Protein AF-A0A432WU66-F1 (afdb_monomer_lite)

Foldseek 3Di:
DDPQPVQNCQVPDPDLPPDPDQAPPLSVVVVCCQVVCPPHPLSLLVVLVVLLVLLLVLLCVQQVHNVLSVLCVQQAVVSVVSSRTNDCLSVLSNLLSLLLVCVVVVPPPSNVSSLVSNCNHPVVLSVLLVLLLCVLVVVPPPDDPPCPVVVVVVVVVVVVVVCVVVVVVVVVVVVVVVVVVVDDDDCVVQVVLLVPFDLVNLLCLQLCPPPLVVLVCCCVPVNDPPSDDVSSVSLSSNNVSLVVLVVVCVVCVVLLVVLVVVCVVPRDSSSSSLLSSLCVLSSVCSNVRVNPDDSSSCSSVSSSSSSSSCSRPPVVVPPDPD

Sequence (322 aa):
MSFVSDELGYINSEDFNLLGDARGLWHSLNYLIINYDFAGYYSLRFINIIFASFVLIYIARIFDDGKLSIFLLASCPFIFAMTYVNLRDLAIIFSALLVFDGLRRKSILGIALGLVALLTLRPLIAFVLLISLAVFYLIDTKSHKTYSGAFALLMLGLLSLIILYFGIDYFQSYLRYMEYLSVTDNQHRSILAQEDSSPMRALLTYVFTPLPTSLFQRLLGSGASELGLAHDLIRILHQSLYFIMMFVMLLNPKQTYNGIIRLFTSLGKEQKALILFLLAHAVVYSIHLAGIGHSRLKLPFQMAIGIVFYLIYIKNRFVKIR

pLDDT: mean 70.65, std 19.1, range [23.95, 96.38]

Structure (mmCIF, N/CA/C/O backbone):
data_AF-A0A432WU66-F1
#
_entry.id   AF-A0A432WU66-F1
#
loop_
_atom_site.group_PDB
_atom_site.id
_atom_site.type_symbol
_atom_site.label_atom_id
_atom_site.label_alt_id
_atom_site.label_comp_id
_atom_site.label_asym_id
_atom_site.label_entity_id
_atom_site.label_seq_id
_atom_site.pdbx_PDB_ins_code
_atom_site.Cartn_x
_atom_site.Cartn_y
_atom_site.Cartn_z
_atom_site.occupancy
_atom_site.B_iso_or_equiv
_atom_site.auth_seq_id
_atom_site.auth_comp_id
_atom_site.auth_asym_id
_atom_site.auth_atom_id
_atom_site.pdbx_PDB_model_num
ATOM 1 N N . MET A 1 1 ? 29.065 -5.846 -15.534 1.00 29.23 1 MET A N 1
ATOM 2 C CA . MET A 1 1 ? 27.683 -5.699 -16.049 1.00 29.23 1 MET A CA 1
ATOM 3 C C . MET A 1 1 ? 26.924 -4.743 -15.144 1.00 29.23 1 MET A C 1
ATOM 5 O O . MET A 1 1 ? 27.060 -4.845 -13.931 1.00 29.23 1 MET A O 1
ATOM 9 N N . SER A 1 2 ? 26.194 -3.791 -15.726 1.00 23.95 2 SER A N 1
ATOM 10 C CA . SER A 1 2 ? 25.330 -2.835 -15.023 1.00 23.95 2 SER A CA 1
ATOM 11 C C . SER A 1 2 ? 24.258 -3.562 -14.207 1.00 23.95 2 SER A C 1
ATOM 13 O O . SER A 1 2 ? 23.694 -4.545 -14.679 1.00 23.95 2 SER A O 1
ATOM 15 N N . PHE A 1 3 ? 23.952 -3.080 -13.000 1.00 30.84 3 PHE A N 1
ATOM 16 C CA . PHE A 1 3 ? 22.767 -3.525 -12.267 1.00 30.84 3 PHE A CA 1
ATOM 17 C C . PHE A 1 3 ? 21.527 -3.136 -13.079 1.00 30.84 3 PHE A C 1
ATOM 19 O O . PHE A 1 3 ? 21.110 -1.978 -13.090 1.00 30.84 3 PHE A O 1
ATOM 26 N N . VAL A 1 4 ? 20.974 -4.102 -13.804 1.00 32.94 4 VAL A N 1
ATOM 27 C CA . VAL A 1 4 ? 19.691 -3.973 -14.483 1.00 32.94 4 VAL A CA 1
ATOM 28 C C . VAL A 1 4 ? 18.637 -4.106 -13.387 1.00 32.94 4 VAL A C 1
ATOM 30 O O . VAL A 1 4 ? 18.522 -5.158 -12.764 1.00 32.94 4 VAL A O 1
ATOM 33 N N . SER A 1 5 ? 17.923 -3.015 -13.089 1.00 38.66 5 SER A N 1
ATOM 34 C CA . SER A 1 5 ? 16.753 -3.038 -12.195 1.00 38.66 5 SER A CA 1
ATOM 35 C C . SER A 1 5 ? 15.876 -4.243 -12.548 1.00 38.66 5 SER A C 1
ATOM 37 O O . SER A 1 5 ? 15.685 -4.499 -13.733 1.00 38.66 5 SER A O 1
ATOM 39 N N . ASP A 1 6 ? 15.286 -4.945 -11.570 1.00 43.31 6 ASP A N 1
ATOM 40 C CA . ASP A 1 6 ? 14.278 -5.988 -11.848 1.00 43.31 6 ASP A CA 1
ATOM 41 C C . ASP A 1 6 ? 13.252 -5.496 -12.890 1.00 43.31 6 ASP A C 1
ATOM 43 O O . ASP A 1 6 ? 12.814 -6.252 -13.745 1.00 43.31 6 ASP A O 1
ATOM 47 N N . GLU A 1 7 ? 12.889 -4.207 -12.831 1.00 45.69 7 GLU A N 1
ATOM 48 C CA . GLU A 1 7 ? 11.994 -3.533 -13.782 1.00 45.69 7 GLU A CA 1
ATOM 49 C C . GLU A 1 7 ? 12.501 -3.620 -15.228 1.00 45.69 7 GLU A C 1
ATOM 51 O O . GLU A 1 7 ? 11.718 -3.895 -16.126 1.00 45.69 7 GLU A O 1
ATOM 56 N N . LEU A 1 8 ? 13.802 -3.435 -15.441 1.00 41.81 8 LEU A N 1
ATOM 57 C CA . LEU A 1 8 ? 14.450 -3.512 -16.748 1.00 41.81 8 LEU A CA 1
ATOM 58 C C . LEU A 1 8 ? 14.650 -4.952 -17.215 1.00 41.81 8 LEU A C 1
ATOM 60 O O . LEU A 1 8 ? 14.509 -5.219 -18.404 1.00 41.81 8 LEU A O 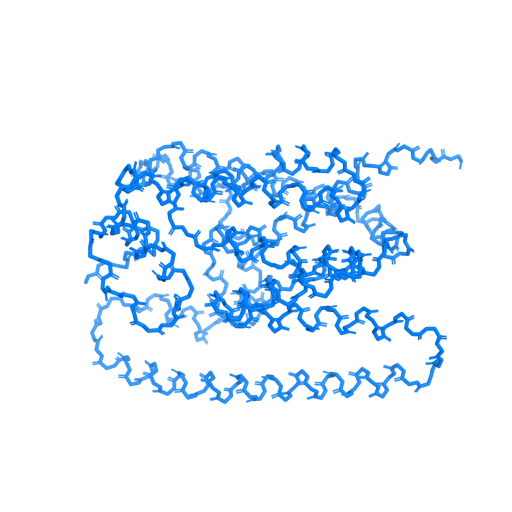1
ATOM 64 N N . GLY A 1 9 ? 14.890 -5.883 -16.287 1.00 47.81 9 GLY A N 1
ATOM 65 C CA . GLY A 1 9 ? 14.889 -7.315 -16.583 1.00 47.81 9 GLY A CA 1
ATOM 66 C C . GLY A 1 9 ? 13.539 -7.742 -17.159 1.00 47.81 9 GLY A C 1
ATOM 67 O O . GLY A 1 9 ? 13.477 -8.212 -18.282 1.00 47.81 9 GLY A O 1
ATOM 68 N N . TYR A 1 10 ? 12.436 -7.448 -16.465 1.00 51.28 10 TYR A N 1
ATOM 69 C CA . TYR A 1 10 ? 11.085 -7.816 -16.920 1.00 51.28 10 TYR A CA 1
ATOM 70 C C . TYR A 1 10 ? 10.586 -7.084 -18.175 1.00 51.28 10 TYR A C 1
ATOM 72 O O . TYR A 1 10 ? 9.561 -7.482 -18.731 1.00 51.28 10 TYR A O 1
ATOM 80 N N . ILE A 1 11 ? 11.242 -5.999 -18.590 1.00 50.69 11 ILE A N 1
ATOM 81 C CA . ILE A 1 11 ? 10.876 -5.245 -19.798 1.00 50.69 11 ILE A CA 1
ATOM 82 C C . ILE A 1 11 ? 11.698 -5.695 -21.004 1.00 50.69 11 ILE A C 1
ATOM 84 O O . ILE A 1 11 ? 11.141 -5.762 -22.096 1.00 50.69 11 ILE A O 1
ATOM 88 N N . ASN A 1 12 ? 12.981 -6.012 -20.805 1.00 44.97 12 ASN A N 1
ATOM 89 C CA . ASN A 1 12 ? 13.922 -6.280 -21.892 1.00 44.97 12 ASN A CA 1
ATOM 90 C C . ASN A 1 12 ? 14.264 -7.767 -22.072 1.00 44.97 12 ASN A C 1
ATOM 92 O O . ASN A 1 12 ? 14.814 -8.120 -23.110 1.00 44.97 12 ASN A O 1
ATOM 96 N N . SER A 1 13 ? 13.990 -8.641 -21.095 1.00 46.06 13 SER A N 1
ATOM 97 C CA . SER A 1 13 ? 14.271 -10.071 -21.246 1.00 46.06 13 SER A CA 1
ATOM 98 C C . SER A 1 13 ? 13.077 -10.800 -21.858 1.00 46.06 13 SER A C 1
ATOM 100 O O . SER A 1 13 ? 12.050 -10.982 -21.198 1.00 46.06 13 SER A O 1
ATOM 102 N N . GLU A 1 14 ? 13.242 -11.283 -23.089 1.00 46.53 14 GLU A N 1
ATOM 103 C CA . GLU A 1 14 ? 12.360 -12.310 -23.654 1.00 46.53 14 GLU A CA 1
ATOM 104 C C . GLU A 1 14 ? 12.518 -13.654 -22.912 1.00 46.53 14 GLU A C 1
ATOM 106 O O . GLU A 1 14 ? 11.583 -14.452 -22.840 1.00 46.53 14 GLU A O 1
ATOM 111 N N . ASP A 1 15 ? 13.670 -13.855 -22.261 1.00 45.19 15 ASP A N 1
ATOM 112 C CA . ASP A 1 15 ? 14.021 -15.071 -21.537 1.00 45.19 15 ASP A CA 1
ATOM 113 C C . ASP A 1 15 ? 13.400 -15.152 -20.137 1.00 45.19 15 ASP A C 1
ATOM 115 O O . ASP A 1 15 ? 13.882 -14.611 -19.139 1.00 45.19 15 ASP A O 1
ATOM 119 N N . PHE A 1 16 ? 12.339 -15.947 -20.064 1.00 47.78 16 PHE A N 1
ATOM 120 C CA . PHE A 1 16 ? 11.591 -16.296 -18.859 1.00 47.78 16 PHE A CA 1
ATOM 121 C C . PHE A 1 16 ? 12.399 -17.101 -17.813 1.00 47.78 16 PHE A C 1
ATOM 123 O O . PHE A 1 16 ? 12.012 -17.189 -16.643 1.00 47.78 16 PHE A O 1
ATOM 130 N N . ASN A 1 17 ? 13.532 -17.680 -18.225 1.00 46.91 17 ASN A N 1
ATOM 131 C CA . ASN A 1 17 ? 14.295 -18.674 -17.463 1.00 46.91 17 ASN A CA 1
ATOM 132 C C . ASN A 1 17 ? 15.238 -18.099 -16.392 1.00 46.91 17 ASN A C 1
ATOM 134 O O . ASN A 1 17 ? 15.719 -18.848 -15.548 1.00 46.91 17 ASN A O 1
ATOM 138 N N . LEU A 1 18 ? 15.479 -16.786 -16.354 1.00 43.88 18 LEU A N 1
ATOM 139 C CA . LEU A 1 18 ? 16.461 -16.181 -15.436 1.00 43.88 18 LEU A CA 1
ATOM 140 C C . LEU A 1 18 ? 15.987 -16.029 -13.971 1.00 43.88 18 LEU A C 1
ATOM 142 O O . LEU A 1 18 ? 16.709 -15.458 -13.156 1.00 43.88 18 LEU A O 1
ATOM 146 N N . LEU A 1 19 ? 14.785 -16.502 -13.603 1.00 49.25 19 LEU A N 1
ATOM 147 C CA . LEU A 1 19 ? 14.179 -16.235 -12.282 1.00 49.25 19 LEU A CA 1
ATOM 148 C C . LEU A 1 19 ? 13.524 -17.443 -11.568 1.00 49.25 19 LEU A C 1
ATOM 150 O O . LEU A 1 19 ? 12.867 -17.236 -10.538 1.00 49.25 19 LEU A O 1
ATOM 154 N N . GLY A 1 20 ? 13.693 -18.676 -12.068 1.00 44.84 20 GLY A N 1
ATOM 155 C CA . GLY A 1 20 ? 13.405 -19.902 -11.295 1.00 44.84 20 GLY A CA 1
ATOM 156 C C . GLY A 1 20 ? 14.427 -20.000 -10.159 1.00 44.84 20 GLY A C 1
ATOM 157 O O . GLY A 1 20 ? 15.610 -19.824 -10.392 1.00 44.84 20 GLY A O 1
ATOM 158 N N . ASP A 1 21 ? 14.086 -20.036 -8.872 1.00 45.97 21 ASP A N 1
ATOM 159 C CA . ASP A 1 21 ? 13.234 -21.036 -8.224 1.00 45.97 21 ASP A CA 1
ATOM 160 C C . ASP A 1 21 ? 12.386 -20.469 -7.060 1.00 45.97 21 ASP A C 1
ATOM 162 O O . ASP A 1 21 ? 11.663 -21.188 -6.377 1.00 45.97 21 ASP A O 1
ATOM 166 N N . ALA A 1 22 ? 12.416 -19.155 -6.811 1.00 43.72 22 ALA A N 1
ATOM 167 C CA . ALA A 1 22 ? 11.818 -18.551 -5.606 1.00 43.72 22 ALA A CA 1
ATOM 168 C C . ALA A 1 22 ? 10.388 -17.985 -5.792 1.00 43.72 22 ALA A C 1
ATOM 170 O O . ALA A 1 22 ? 9.941 -17.150 -4.996 1.00 43.72 22 ALA A O 1
ATOM 171 N N . ARG A 1 23 ? 9.696 -18.301 -6.902 1.00 56.56 23 ARG A N 1
ATOM 172 C CA . ARG A 1 23 ? 8.569 -17.475 -7.406 1.00 56.56 23 ARG A CA 1
ATOM 173 C C . ARG A 1 23 ? 7.403 -18.264 -8.032 1.00 56.56 23 ARG A C 1
ATOM 175 O O . ARG A 1 23 ? 6.818 -17.803 -9.010 1.00 56.56 23 ARG A O 1
ATOM 182 N N . GLY A 1 24 ? 7.037 -19.410 -7.453 1.00 59.62 24 GLY A N 1
ATOM 183 C CA . GLY A 1 24 ? 6.121 -20.407 -8.038 1.00 59.62 24 GLY A CA 1
ATOM 184 C C . GLY A 1 24 ? 4.827 -19.878 -8.681 1.00 59.62 24 GLY A C 1
ATOM 185 O O . GLY A 1 24 ? 4.592 -20.138 -9.859 1.00 59.62 24 GLY A O 1
ATOM 186 N N . LEU A 1 25 ? 3.991 -19.108 -7.966 1.00 65.12 25 LEU A N 1
ATOM 187 C CA . LEU A 1 25 ? 2.682 -18.679 -8.501 1.00 65.12 25 LEU A CA 1
ATOM 188 C C . LEU A 1 25 ? 2.793 -17.591 -9.578 1.00 65.12 25 LEU A C 1
ATOM 190 O O . LEU A 1 25 ? 2.115 -17.672 -10.597 1.00 65.12 25 LEU A O 1
ATOM 194 N N . TRP A 1 26 ? 3.667 -16.597 -9.396 1.00 70.62 26 TRP A N 1
ATOM 195 C CA . TRP A 1 26 ? 3.879 -15.554 -10.411 1.00 70.62 26 TRP A CA 1
ATOM 196 C C . TRP A 1 26 ? 4.524 -16.123 -11.677 1.00 70.62 26 TRP A C 1
ATOM 198 O O . TRP A 1 26 ? 4.144 -15.760 -12.787 1.00 70.62 26 TRP A O 1
ATOM 208 N N . HIS A 1 27 ? 5.466 -17.052 -11.509 1.00 69.69 27 HIS A N 1
ATOM 209 C CA . HIS A 1 27 ? 6.071 -17.777 -12.618 1.00 69.69 27 HIS A CA 1
ATOM 210 C C . HIS A 1 27 ? 5.028 -18.631 -13.349 1.00 69.69 27 HIS A C 1
ATOM 212 O O . HIS A 1 27 ? 4.925 -18.542 -14.562 1.00 69.69 27 HIS A O 1
ATOM 218 N N . SER A 1 28 ? 4.176 -19.363 -12.628 1.00 69.38 28 SER A N 1
ATOM 219 C CA . SER A 1 28 ? 3.106 -20.157 -13.247 1.00 69.38 28 SER A CA 1
ATOM 220 C C . SER A 1 28 ? 2.105 -19.286 -14.012 1.00 69.38 28 SER A C 1
ATOM 222 O O . SER A 1 28 ? 1.750 -19.613 -15.139 1.00 69.38 28 SER A O 1
ATOM 224 N N . LEU A 1 29 ? 1.683 -18.149 -13.442 1.00 70.00 29 LEU A N 1
ATOM 225 C CA . LEU A 1 29 ? 0.782 -17.210 -14.118 1.00 70.00 29 LEU A CA 1
ATOM 226 C C . LEU A 1 29 ? 1.396 -16.663 -15.404 1.00 70.00 29 LEU A C 1
ATOM 228 O O . LEU A 1 29 ? 0.755 -16.701 -16.450 1.00 70.00 29 LEU A O 1
ATOM 232 N N . ASN A 1 30 ? 2.641 -16.192 -15.346 1.00 69.38 30 ASN A N 1
ATOM 233 C CA . ASN A 1 30 ? 3.296 -15.668 -16.536 1.00 69.38 30 ASN A CA 1
ATOM 234 C C . ASN A 1 30 ? 3.576 -16.775 -17.570 1.00 69.38 30 ASN A C 1
ATOM 236 O O . ASN A 1 30 ? 3.378 -16.538 -18.755 1.00 69.38 30 ASN A O 1
ATOM 240 N N . TYR A 1 31 ? 3.956 -17.985 -17.139 1.00 71.88 31 TYR A N 1
ATOM 241 C CA . TYR A 1 31 ? 4.144 -19.143 -18.021 1.00 71.88 31 TYR A CA 1
ATOM 242 C C . TYR A 1 31 ? 2.850 -19.483 -18.765 1.00 71.88 31 TYR A C 1
ATOM 244 O O . TYR A 1 31 ? 2.868 -19.665 -19.979 1.00 71.88 31 TYR A O 1
ATOM 252 N N . LEU A 1 32 ? 1.715 -19.533 -18.062 1.00 69.69 32 LEU A N 1
ATOM 253 C CA . LEU A 1 32 ? 0.414 -19.778 -18.684 1.00 69.69 32 LEU A CA 1
ATOM 254 C C . LEU A 1 32 ? 0.038 -18.649 -19.654 1.00 69.69 32 LEU A C 1
ATOM 256 O O . LEU A 1 32 ? -0.399 -18.912 -20.764 1.00 69.69 32 LEU A O 1
ATOM 260 N N . ILE A 1 33 ? 0.236 -17.387 -19.282 1.00 70.38 33 ILE A N 1
ATOM 261 C CA . ILE A 1 33 ? -0.143 -16.263 -20.151 1.00 70.38 33 ILE A CA 1
ATOM 262 C C . ILE A 1 33 ? 0.718 -16.210 -21.424 1.00 70.38 33 ILE A C 1
ATOM 264 O O . ILE A 1 33 ? 0.192 -15.894 -22.487 1.00 70.38 33 ILE A O 1
ATOM 268 N N . ILE A 1 34 ? 2.012 -16.533 -21.329 1.00 68.62 34 ILE A N 1
ATOM 269 C CA . ILE A 1 34 ? 2.928 -16.557 -22.479 1.00 68.62 34 ILE A CA 1
ATOM 270 C C . ILE A 1 34 ? 2.623 -17.748 -23.395 1.00 68.62 34 ILE A C 1
ATOM 272 O O . ILE A 1 34 ? 2.490 -17.566 -24.599 1.00 68.62 34 ILE A O 1
ATOM 276 N N . ASN A 1 35 ? 2.474 -18.960 -22.846 1.00 68.94 35 ASN A N 1
ATOM 277 C CA . ASN A 1 35 ? 2.313 -20.170 -23.666 1.00 68.94 35 ASN A CA 1
ATOM 278 C C . ASN A 1 35 ? 0.920 -20.335 -24.280 1.00 68.94 35 ASN A C 1
ATOM 280 O O . ASN A 1 35 ? 0.773 -21.077 -25.246 1.00 68.94 35 ASN A O 1
ATOM 284 N N . TYR A 1 36 ? -0.099 -19.676 -23.728 1.00 65.81 36 TYR A N 1
ATOM 285 C CA . TYR A 1 36 ? -1.463 -19.725 -24.264 1.00 65.81 36 TYR A CA 1
ATOM 286 C C . TYR A 1 36 ? -1.825 -18.484 -25.103 1.00 65.81 36 TYR A C 1
ATOM 288 O O . TYR A 1 36 ? -2.994 -18.295 -25.421 1.00 65.81 36 TYR A O 1
ATOM 296 N N . ASP A 1 37 ? -0.823 -17.660 -25.444 1.00 57.28 37 ASP A N 1
ATOM 297 C CA . ASP A 1 37 ? -0.802 -16.573 -26.437 1.00 57.28 37 ASP A CA 1
ATOM 298 C C . ASP A 1 37 ? -2.151 -15.911 -26.780 1.00 57.28 37 ASP A C 1
ATOM 300 O O . ASP A 1 37 ? -2.625 -15.934 -27.915 1.00 57.28 37 ASP A O 1
ATOM 304 N N . PHE A 1 38 ? -2.793 -15.284 -25.792 1.00 57.03 38 PHE A N 1
ATOM 305 C CA . PHE A 1 38 ? -4.035 -14.544 -26.047 1.00 57.03 38 PHE A CA 1
ATOM 306 C C . PHE A 1 38 ? -3.797 -13.153 -26.681 1.00 57.03 38 PHE A C 1
ATOM 308 O O . PHE A 1 38 ? -4.733 -12.610 -27.264 1.00 57.03 38 PHE A O 1
ATOM 315 N N . ALA A 1 39 ? -2.583 -12.577 -26.572 1.00 59.00 39 ALA A N 1
ATOM 316 C CA . ALA A 1 39 ? -2.146 -11.304 -27.195 1.00 59.00 39 ALA A CA 1
ATOM 317 C C . ALA A 1 39 ? -0.640 -10.973 -26.949 1.00 59.00 39 ALA A C 1
ATOM 319 O O . ALA A 1 39 ? -0.272 -9.800 -26.796 1.00 59.00 39 ALA A O 1
ATOM 320 N N . GLY A 1 40 ? 0.243 -11.972 -26.802 1.00 63.38 40 GLY A N 1
ATOM 321 C CA . GLY A 1 40 ? 1.662 -11.761 -26.463 1.00 63.38 40 GLY A CA 1
ATOM 322 C C . GLY A 1 40 ? 1.924 -11.046 -25.119 1.00 63.38 40 GLY A C 1
ATOM 323 O O . GLY A 1 40 ? 1.101 -11.079 -24.197 1.00 63.38 40 GLY A O 1
ATOM 324 N N . TYR A 1 41 ? 3.071 -10.353 -25.003 1.00 62.16 41 TYR A N 1
ATOM 325 C CA . TYR A 1 41 ? 3.540 -9.662 -23.779 1.00 62.16 41 TYR A CA 1
ATOM 326 C C . TYR A 1 41 ? 2.566 -8.616 -23.203 1.00 62.16 41 TYR A C 1
ATOM 328 O O . TYR A 1 41 ? 2.646 -8.278 -22.018 1.00 62.16 41 TYR A O 1
ATOM 336 N N . TYR A 1 42 ? 1.624 -8.102 -23.998 1.00 67.12 42 TYR A N 1
ATOM 337 C CA . TYR A 1 42 ? 0.607 -7.156 -23.528 1.00 67.12 42 TYR A CA 1
ATOM 338 C C . TYR A 1 42 ? -0.397 -7.805 -22.564 1.00 67.12 42 TYR A C 1
ATOM 340 O O . TYR A 1 42 ? -0.858 -7.150 -21.625 1.00 67.12 42 TYR A O 1
ATOM 348 N N . SER A 1 43 ? -0.664 -9.105 -22.721 1.00 67.81 43 SER A N 1
ATOM 349 C CA . SER A 1 43 ? -1.557 -9.880 -21.846 1.00 67.81 43 SER A CA 1
ATOM 350 C C . SER A 1 43 ? -1.059 -9.918 -20.398 1.00 67.81 43 SER A C 1
ATOM 352 O O . SER A 1 43 ? -1.847 -9.823 -19.457 1.00 67.81 43 SER A O 1
ATOM 354 N N . LEU A 1 44 ? 0.265 -9.971 -20.210 1.00 65.75 44 LEU A N 1
ATOM 355 C CA . LEU A 1 44 ? 0.909 -9.957 -18.891 1.00 65.75 44 LEU A CA 1
ATOM 356 C C . LEU A 1 44 ? 0.701 -8.627 -18.159 1.00 65.75 44 LEU A C 1
ATOM 358 O O . LEU A 1 44 ? 0.636 -8.586 -16.936 1.00 65.75 44 LEU A O 1
ATOM 362 N N . ARG A 1 45 ? 0.557 -7.521 -18.894 1.00 73.06 45 ARG A N 1
ATOM 363 C CA . ARG A 1 45 ? 0.291 -6.196 -18.310 1.00 73.06 45 ARG A CA 1
ATOM 364 C C . ARG A 1 45 ? -1.185 -6.035 -17.942 1.00 73.06 45 ARG A C 1
ATOM 366 O O . ARG A 1 45 ? -1.513 -5.381 -16.953 1.00 73.06 45 ARG A O 1
ATOM 373 N N . PHE A 1 46 ? -2.080 -6.690 -18.683 1.00 78.38 46 PHE A N 1
ATOM 374 C CA . PHE A 1 46 ? -3.522 -6.631 -18.441 1.00 78.38 46 PHE A CA 1
ATOM 375 C C . PHE A 1 46 ? -3.920 -7.196 -17.069 1.00 78.38 46 PHE A C 1
ATOM 377 O O . PHE A 1 46 ? -4.769 -6.617 -16.388 1.00 78.38 46 PHE A O 1
ATOM 384 N N . ILE A 1 47 ? -3.258 -8.261 -16.597 1.00 81.56 47 ILE A N 1
ATOM 385 C CA . ILE A 1 47 ? -3.551 -8.830 -15.271 1.00 81.56 47 ILE A CA 1
ATOM 386 C C . ILE A 1 47 ? -3.302 -7.817 -14.141 1.00 81.56 47 ILE A C 1
ATOM 388 O O . ILE A 1 47 ? -4.048 -7.770 -13.162 1.00 81.56 47 ILE A O 1
ATOM 392 N N . ASN A 1 48 ? -2.314 -6.934 -14.301 1.00 85.25 48 ASN A N 1
ATOM 393 C CA . ASN A 1 48 ? -2.023 -5.903 -13.313 1.00 85.25 48 ASN A CA 1
ATOM 394 C C . ASN A 1 48 ? -3.079 -4.795 -13.298 1.00 85.25 48 ASN A C 1
ATOM 396 O O . ASN A 1 48 ? -3.352 -4.251 -12.230 1.00 85.25 48 ASN A O 1
ATOM 400 N N . ILE A 1 49 ? -3.744 -4.512 -14.423 1.00 88.81 49 ILE A N 1
ATOM 401 C CA . ILE A 1 49 ? -4.910 -3.610 -14.464 1.00 88.81 49 ILE A CA 1
ATOM 402 C C . ILE A 1 49 ? -6.061 -4.192 -13.634 1.00 88.81 49 ILE A C 1
ATOM 404 O O . ILE A 1 49 ? -6.696 -3.477 -12.850 1.00 88.81 49 ILE A O 1
ATOM 408 N N . ILE A 1 50 ? -6.296 -5.501 -13.758 1.00 89.69 50 ILE A N 1
ATOM 409 C CA . ILE A 1 50 ? -7.299 -6.217 -12.965 1.00 89.69 50 ILE A CA 1
ATOM 410 C C . ILE A 1 50 ? -6.946 -6.129 -11.473 1.00 89.69 50 ILE A C 1
ATOM 412 O O . ILE A 1 50 ? -7.785 -5.721 -10.666 1.00 89.69 50 ILE A O 1
ATOM 416 N N . PHE A 1 51 ? -5.696 -6.429 -11.099 1.00 91.94 51 PHE A N 1
ATOM 417 C CA . PHE A 1 51 ? -5.261 -6.328 -9.704 1.00 91.94 51 PHE A CA 1
ATOM 418 C C . PHE A 1 51 ? -5.354 -4.902 -9.157 1.00 91.94 51 PHE A C 1
ATOM 420 O O . PHE A 1 51 ? -5.870 -4.727 -8.057 1.00 91.94 51 PHE A O 1
ATOM 427 N N . ALA A 1 52 ? -4.932 -3.878 -9.904 1.00 91.94 52 ALA A N 1
ATOM 428 C CA . ALA A 1 52 ? -5.056 -2.480 -9.485 1.00 91.94 52 ALA A CA 1
ATOM 429 C C . ALA A 1 52 ? -6.517 -2.094 -9.203 1.00 91.94 52 ALA A C 1
ATOM 431 O O . ALA A 1 52 ? -6.819 -1.485 -8.173 1.00 91.94 52 ALA A O 1
ATOM 432 N N . SER A 1 53 ? -7.432 -2.510 -10.081 1.00 93.12 53 SER A N 1
ATOM 433 C CA . SER A 1 53 ? -8.869 -2.265 -9.922 1.00 93.12 53 SER A CA 1
ATOM 434 C C . SER A 1 53 ? -9.408 -2.937 -8.659 1.00 93.12 53 SER A C 1
ATOM 436 O O . SER A 1 53 ? -10.084 -2.299 -7.847 1.00 93.12 53 SER A O 1
ATOM 438 N N . PHE A 1 54 ? -9.059 -4.207 -8.433 1.00 94.56 54 PHE A N 1
ATOM 439 C CA . PHE A 1 54 ? -9.473 -4.917 -7.227 1.00 94.56 54 PHE A CA 1
ATOM 440 C C . PHE A 1 54 ? -8.853 -4.345 -5.955 1.00 94.56 54 PHE A C 1
ATOM 442 O O . PHE A 1 54 ? -9.558 -4.238 -4.957 1.00 94.56 54 PHE A O 1
ATOM 449 N N . VAL A 1 55 ? -7.590 -3.916 -5.972 1.00 95.12 55 VAL A N 1
ATOM 450 C CA . VAL A 1 55 ? -6.957 -3.255 -4.819 1.00 95.12 55 VAL A CA 1
ATOM 451 C C . VAL A 1 55 ? -7.803 -2.066 -4.358 1.00 95.12 55 VAL A C 1
ATOM 453 O O . VAL A 1 55 ? -8.143 -1.961 -3.179 1.00 95.12 55 VAL A O 1
ATOM 456 N N . LEU A 1 56 ? -8.224 -1.211 -5.291 1.00 94.62 56 LEU A N 1
ATOM 457 C CA . LEU A 1 56 ? -9.063 -0.054 -4.984 1.00 94.62 56 LEU A CA 1
ATOM 458 C C . LEU A 1 56 ? -10.458 -0.466 -4.496 1.00 94.62 56 LEU A C 1
ATOM 460 O O . LEU A 1 56 ? -10.939 0.081 -3.504 1.00 94.62 56 LEU A O 1
ATOM 464 N N . ILE A 1 57 ? -11.105 -1.440 -5.141 1.00 95.25 57 ILE A N 1
ATOM 465 C CA . ILE A 1 57 ? -12.439 -1.926 -4.743 1.00 95.25 57 ILE A CA 1
ATOM 466 C C . ILE A 1 57 ? -12.416 -2.515 -3.328 1.00 95.25 57 ILE A C 1
ATOM 468 O O . ILE A 1 57 ? -13.285 -2.208 -2.509 1.00 95.25 57 ILE A O 1
ATOM 472 N N . TYR A 1 58 ? -11.424 -3.351 -3.023 1.00 95.38 58 TYR A N 1
ATOM 473 C CA . TYR A 1 58 ? -11.320 -4.011 -1.727 1.00 95.38 58 TYR A CA 1
ATOM 474 C C . TYR A 1 58 ? -10.983 -3.025 -0.611 1.00 95.38 58 TYR A C 1
ATOM 476 O O . TYR A 1 58 ? -11.526 -3.157 0.482 1.00 95.38 58 TYR A O 1
ATOM 484 N N . ILE A 1 59 ? -10.177 -1.991 -0.876 1.00 95.19 59 ILE A N 1
ATOM 485 C CA . ILE A 1 59 ? -9.957 -0.920 0.104 1.00 95.19 59 ILE A CA 1
ATOM 486 C C . ILE A 1 59 ? -11.264 -0.178 0.406 1.00 95.19 59 ILE A C 1
ATOM 488 O O . ILE A 1 59 ? -11.619 -0.057 1.578 1.00 95.19 59 ILE A O 1
ATOM 492 N N . ALA A 1 60 ? -12.024 0.247 -0.612 1.00 94.25 60 ALA A N 1
ATOM 493 C CA . ALA A 1 60 ? -13.335 0.877 -0.396 1.00 94.25 60 ALA A CA 1
ATOM 494 C C . ALA A 1 60 ? -14.254 -0.012 0.442 1.00 94.25 60 ALA A C 1
ATOM 496 O O . ALA A 1 60 ? -14.917 0.463 1.361 1.00 94.25 60 ALA A O 1
ATOM 497 N N . ARG A 1 61 ? -14.277 -1.311 0.142 1.00 94.56 61 ARG A N 1
ATOM 498 C CA . ARG A 1 61 ? -15.107 -2.292 0.840 1.00 94.56 61 ARG A CA 1
ATOM 499 C C . ARG A 1 61 ? -14.669 -2.514 2.290 1.00 94.56 61 ARG A C 1
ATOM 501 O O . ARG A 1 61 ? -15.521 -2.568 3.167 1.00 94.56 61 ARG A O 1
ATOM 508 N N . ILE A 1 62 ? -13.368 -2.616 2.564 1.00 94.69 62 ILE A N 1
ATOM 509 C CA . ILE A 1 62 ? -12.839 -2.797 3.926 1.00 94.69 62 ILE A CA 1
ATOM 510 C C . ILE A 1 62 ? -13.100 -1.554 4.785 1.00 94.69 62 ILE A C 1
ATOM 512 O O . ILE A 1 62 ? -13.370 -1.693 5.978 1.00 94.69 62 ILE A O 1
ATOM 516 N N . PHE A 1 63 ? -13.078 -0.356 4.199 1.00 93.94 63 PHE A N 1
ATOM 517 C CA . PHE A 1 63 ? -13.322 0.905 4.908 1.00 93.94 63 PHE A CA 1
ATOM 518 C C . PHE A 1 63 ? -14.773 1.412 4.857 1.00 93.94 63 PHE A C 1
ATOM 520 O O . PHE A 1 63 ? -15.060 2.439 5.471 1.00 93.94 63 PHE A O 1
ATOM 527 N N . ASP A 1 64 ? -15.672 0.709 4.158 1.00 92.81 64 ASP A N 1
ATOM 528 C CA . ASP A 1 64 ? -17.039 1.165 3.844 1.00 92.81 64 ASP A CA 1
ATOM 529 C C . ASP A 1 64 ? -17.084 2.583 3.264 1.00 92.81 64 ASP A C 1
ATOM 531 O O . ASP A 1 64 ? -17.932 3.404 3.617 1.00 92.81 64 ASP A O 1
ATOM 535 N N . ASP A 1 65 ? -16.125 2.901 2.398 1.00 93.06 65 ASP A N 1
ATOM 536 C CA . ASP A 1 65 ? -15.941 4.254 1.892 1.00 93.06 65 ASP A CA 1
ATOM 537 C C . ASP A 1 65 ? -15.485 4.254 0.432 1.00 93.06 65 ASP A C 1
ATOM 539 O O . ASP A 1 65 ? -14.299 4.158 0.122 1.00 93.06 65 ASP A O 1
ATOM 543 N N . GLY A 1 66 ? -16.438 4.401 -0.490 1.00 92.12 66 GLY A N 1
ATOM 544 C CA . GLY A 1 66 ? -16.135 4.501 -1.921 1.00 92.12 66 GLY A CA 1
ATOM 545 C C . GLY A 1 66 ? -15.293 5.731 -2.282 1.00 92.12 66 GLY A C 1
ATOM 546 O O . GLY A 1 66 ? -14.511 5.690 -3.233 1.00 92.12 66 GLY A O 1
ATOM 547 N N . LYS A 1 67 ? -15.395 6.819 -1.503 1.00 94.75 67 LYS A N 1
ATOM 548 C CA . LYS A 1 67 ? -14.620 8.044 -1.747 1.00 94.75 67 LYS A CA 1
ATOM 549 C C . LYS A 1 67 ? -13.149 7.856 -1.385 1.00 94.75 67 LYS A C 1
ATOM 551 O O . LYS A 1 67 ? -12.311 8.524 -1.986 1.00 94.75 67 LYS A O 1
ATOM 556 N N . LEU A 1 68 ? -12.827 6.940 -0.467 1.00 94.88 68 LEU A N 1
ATOM 557 C CA . LEU A 1 68 ? -11.442 6.585 -0.157 1.00 94.88 68 LEU A CA 1
ATOM 558 C C . LEU A 1 68 ? -10.719 6.030 -1.391 1.00 94.88 68 LEU A C 1
ATOM 560 O O . LEU A 1 68 ? -9.579 6.405 -1.641 1.00 94.88 68 LEU A O 1
ATOM 564 N N . SER A 1 69 ? -11.371 5.194 -2.198 1.00 92.69 69 SER A N 1
ATOM 565 C CA . SER A 1 69 ? -10.738 4.634 -3.400 1.00 92.69 69 SER A CA 1
ATOM 566 C C . SER A 1 69 ? -10.504 5.680 -4.480 1.00 92.69 69 SER A C 1
ATOM 568 O O . SER A 1 69 ? -9.447 5.674 -5.100 1.00 92.69 69 SER A O 1
ATOM 570 N N . ILE A 1 70 ? -11.439 6.619 -4.658 1.00 93.19 70 ILE A N 1
ATOM 571 C CA . ILE A 1 70 ? -11.252 7.768 -5.560 1.00 93.19 70 ILE A CA 1
ATOM 572 C C . ILE A 1 70 ? -10.103 8.648 -5.058 1.00 93.19 70 ILE A C 1
ATOM 574 O O . ILE A 1 70 ? -9.263 9.082 -5.843 1.00 93.19 70 ILE A O 1
ATOM 578 N N . PHE A 1 71 ? -10.035 8.883 -3.746 1.00 95.44 71 PHE A N 1
ATOM 579 C CA . PHE A 1 71 ? -8.936 9.629 -3.151 1.00 95.44 71 PHE A CA 1
ATOM 580 C C . PHE A 1 71 ? -7.595 8.933 -3.394 1.00 95.44 71 PHE A C 1
ATOM 582 O O . PHE A 1 71 ? -6.679 9.580 -3.885 1.00 95.44 71 PHE A O 1
ATOM 589 N N . LEU A 1 72 ? -7.491 7.627 -3.128 1.00 94.06 72 LEU A N 1
ATOM 590 C CA . LEU A 1 72 ? -6.269 6.857 -3.376 1.00 94.06 72 LEU A CA 1
ATOM 591 C C . LEU A 1 72 ? -5.885 6.833 -4.853 1.00 94.06 72 LEU A C 1
ATOM 593 O O . LEU A 1 72 ? -4.699 6.856 -5.165 1.00 94.06 72 LEU A O 1
ATOM 597 N N . LEU A 1 73 ? -6.864 6.849 -5.757 1.00 91.06 73 LEU A N 1
ATOM 598 C CA . LEU A 1 73 ? -6.621 6.987 -7.188 1.00 91.06 73 LEU A CA 1
ATOM 599 C C . LEU A 1 73 ? -5.869 8.276 -7.518 1.00 91.06 73 LEU A C 1
ATOM 601 O O . LEU A 1 73 ? -4.893 8.266 -8.265 1.00 91.06 73 LEU A O 1
ATOM 605 N N . ALA A 1 74 ? -6.332 9.382 -6.937 1.00 92.00 74 ALA A N 1
ATOM 606 C CA . ALA A 1 74 ? -5.770 10.704 -7.157 1.00 92.00 74 ALA A CA 1
ATOM 607 C C . ALA A 1 74 ? -4.453 10.907 -6.393 1.00 92.00 74 ALA A C 1
ATOM 609 O O . ALA A 1 74 ? -3.530 11.525 -6.915 1.00 92.00 74 ALA A O 1
ATOM 610 N N . SER A 1 75 ? -4.354 10.390 -5.165 1.00 92.12 75 SER A N 1
ATOM 611 C CA . SER A 1 75 ? -3.216 10.607 -4.266 1.00 92.12 75 SER A CA 1
ATOM 612 C C . SER A 1 75 ? -2.078 9.608 -4.462 1.00 92.12 75 SER A C 1
ATOM 614 O O . SER A 1 75 ? -0.954 9.879 -4.044 1.00 92.12 75 SER A O 1
ATOM 616 N N . CYS A 1 76 ? -2.360 8.441 -5.047 1.00 91.94 76 CYS A N 1
ATOM 617 C CA . CYS A 1 76 ? -1.392 7.371 -5.278 1.00 91.94 76 CYS A CA 1
ATOM 618 C C . CYS A 1 76 ? -1.374 6.912 -6.750 1.00 91.94 76 CYS A C 1
ATOM 620 O O . CYS A 1 76 ? -1.567 5.724 -7.026 1.00 91.94 76 CYS A O 1
ATOM 622 N N . PRO A 1 77 ? -1.103 7.811 -7.717 1.00 89.69 77 PRO A N 1
ATOM 623 C CA . PRO A 1 77 ? -1.178 7.483 -9.143 1.00 89.69 77 PRO A CA 1
ATOM 624 C C . PRO A 1 77 ? -0.157 6.417 -9.575 1.00 89.69 77 PRO A C 1
ATOM 626 O O . PRO A 1 77 ? -0.318 5.795 -10.623 1.00 89.69 77 PRO A O 1
ATOM 629 N N . PHE A 1 78 ? 0.864 6.133 -8.757 1.00 87.00 78 PHE A N 1
ATOM 630 C CA . PHE A 1 78 ? 1.816 5.055 -9.025 1.00 87.00 78 PHE A CA 1
ATOM 631 C C . PHE A 1 78 ? 1.178 3.654 -8.994 1.00 87.00 78 PHE A C 1
ATOM 633 O O . PHE A 1 78 ? 1.748 2.734 -9.570 1.00 87.00 78 PHE A O 1
ATOM 640 N N . ILE A 1 79 ? -0.028 3.487 -8.425 1.00 88.25 79 ILE A N 1
ATOM 641 C CA . ILE A 1 79 ? -0.823 2.251 -8.579 1.00 88.25 79 ILE A CA 1
ATOM 642 C C . ILE A 1 79 ? -1.031 1.928 -10.069 1.00 88.25 79 ILE A C 1
ATOM 644 O O . ILE A 1 79 ? -0.913 0.770 -10.460 1.00 88.25 79 ILE A O 1
ATOM 648 N N . PHE A 1 80 ? -1.263 2.942 -10.911 1.00 83.00 80 PHE A N 1
ATOM 649 C CA . PHE A 1 80 ? -1.386 2.763 -12.359 1.00 83.00 80 PHE A CA 1
ATOM 650 C C . PHE A 1 80 ? -0.047 2.600 -13.063 1.00 83.00 80 PHE A C 1
ATOM 652 O O . PHE A 1 80 ? 0.046 1.835 -14.011 1.00 83.00 80 PHE A O 1
ATOM 659 N N . ALA A 1 81 ? 1.016 3.269 -12.610 1.00 82.00 81 ALA A N 1
ATOM 660 C CA . ALA A 1 81 ? 2.343 3.027 -13.184 1.00 82.00 81 ALA A CA 1
ATOM 661 C C . ALA A 1 81 ? 2.719 1.537 -13.080 1.00 82.00 81 ALA A C 1
ATOM 663 O O . ALA A 1 81 ? 3.253 0.959 -14.024 1.00 82.00 81 ALA A O 1
ATOM 664 N N . MET A 1 82 ? 2.332 0.892 -11.974 1.00 83.06 82 MET A N 1
ATOM 665 C CA . MET A 1 82 ? 2.532 -0.540 -11.753 1.00 83.06 82 MET A CA 1
ATOM 666 C C . MET A 1 82 ? 1.715 -1.447 -12.684 1.00 83.06 82 MET A C 1
ATOM 668 O O . MET A 1 82 ? 2.047 -2.623 -12.793 1.00 83.06 82 MET A O 1
ATOM 672 N N . THR A 1 83 ? 0.693 -0.945 -13.389 1.00 82.56 83 THR A N 1
ATOM 673 C CA . THR A 1 83 ? -0.031 -1.753 -14.386 1.00 82.56 83 THR A CA 1
ATOM 674 C C . THR A 1 83 ? 0.733 -1.903 -15.695 1.00 82.56 83 THR A C 1
ATOM 676 O O . THR A 1 83 ? 0.490 -2.848 -16.436 1.00 82.56 83 THR A O 1
ATOM 679 N N . TYR A 1 84 ? 1.670 -0.997 -15.984 1.00 74.88 84 TYR A N 1
ATOM 680 C CA . TYR A 1 84 ? 2.485 -1.048 -17.202 1.00 74.88 84 TYR A CA 1
ATOM 681 C C . TYR A 1 84 ? 3.691 -1.983 -17.087 1.00 74.88 84 TYR A C 1
ATOM 683 O O . TYR A 1 84 ? 4.271 -2.352 -18.107 1.00 74.88 84 TYR A O 1
ATOM 691 N N . VAL A 1 85 ? 4.059 -2.382 -15.868 1.00 73.06 85 VAL A N 1
ATOM 692 C CA . VAL A 1 85 ? 5.213 -3.248 -15.603 1.00 73.06 85 VAL A CA 1
ATOM 693 C C . VAL A 1 85 ? 4.712 -4.618 -15.159 1.00 73.06 85 VAL A C 1
ATOM 695 O O . VAL A 1 85 ? 3.788 -4.700 -14.352 1.00 73.06 85 VAL A O 1
ATOM 698 N N . ASN A 1 86 ? 5.316 -5.702 -15.654 1.00 72.94 86 ASN A N 1
ATOM 699 C CA . ASN A 1 86 ? 4.942 -7.067 -15.274 1.00 72.94 86 ASN A CA 1
ATOM 700 C C . ASN A 1 86 ? 5.492 -7.443 -13.882 1.00 72.94 86 ASN A C 1
ATOM 702 O O . ASN A 1 86 ? 6.407 -8.255 -13.740 1.00 72.94 86 ASN A O 1
ATOM 706 N N . LEU A 1 87 ? 4.954 -6.809 -12.838 1.00 77.31 87 LEU A N 1
ATOM 707 C CA . LEU A 1 87 ? 5.380 -6.993 -11.452 1.00 77.31 87 LEU A CA 1
ATOM 708 C C . LEU A 1 87 ? 4.260 -7.536 -10.572 1.00 77.31 87 LEU A C 1
ATOM 710 O O . LEU A 1 87 ? 3.103 -7.145 -10.689 1.00 77.31 87 LEU A O 1
ATOM 714 N N . ARG A 1 88 ? 4.641 -8.392 -9.623 1.00 80.81 88 ARG A N 1
ATOM 715 C CA . ARG A 1 88 ? 3.725 -9.067 -8.691 1.00 80.81 88 ARG A CA 1
ATOM 716 C C . ARG A 1 88 ? 3.229 -8.200 -7.533 1.00 80.81 88 ARG A C 1
ATOM 718 O O . ARG A 1 88 ? 2.424 -8.663 -6.733 1.00 80.81 88 ARG A O 1
ATOM 725 N N . ASP A 1 89 ? 3.734 -6.980 -7.377 1.00 86.50 89 ASP A N 1
ATOM 726 C CA . ASP A 1 89 ? 3.474 -6.123 -6.214 1.00 86.50 89 ASP A CA 1
ATOM 727 C C . ASP A 1 89 ? 1.972 -5.851 -6.011 1.00 86.50 89 ASP A C 1
ATOM 729 O O . ASP A 1 89 ? 1.477 -5.943 -4.887 1.00 86.50 89 ASP A O 1
ATOM 733 N N . LEU A 1 90 ? 1.221 -5.605 -7.092 1.00 90.25 90 LEU A N 1
ATOM 734 C CA . LEU A 1 90 ? -0.235 -5.429 -7.025 1.00 90.25 90 LEU A CA 1
ATOM 735 C C . LEU A 1 90 ? -0.954 -6.726 -6.634 1.00 90.25 90 LEU A C 1
ATOM 737 O O . LEU A 1 90 ? -1.884 -6.683 -5.830 1.00 90.25 90 LEU A O 1
ATOM 741 N N . ALA A 1 91 ? -0.491 -7.876 -7.131 1.00 91.00 91 ALA A N 1
ATOM 742 C CA . ALA A 1 91 ? -1.021 -9.184 -6.749 1.00 91.00 91 ALA A CA 1
ATOM 743 C C . ALA A 1 91 ? -0.780 -9.486 -5.259 1.00 91.00 91 ALA A C 1
ATOM 745 O O . ALA A 1 91 ? -1.658 -10.033 -4.592 1.00 91.00 91 ALA A O 1
ATOM 746 N N . ILE A 1 92 ? 0.371 -9.081 -4.705 1.00 90.38 92 ILE A N 1
ATOM 747 C CA . ILE A 1 92 ? 0.674 -9.202 -3.269 1.00 90.38 92 ILE A CA 1
ATOM 748 C C . ILE A 1 92 ? -0.305 -8.355 -2.445 1.00 90.38 92 ILE A C 1
ATOM 750 O O . ILE A 1 92 ? -0.918 -8.868 -1.510 1.00 90.38 92 ILE A O 1
ATOM 754 N N . ILE A 1 93 ? -0.490 -7.077 -2.800 1.00 93.69 93 ILE A N 1
ATOM 755 C CA . ILE A 1 93 ? -1.423 -6.185 -2.088 1.00 93.69 93 ILE A CA 1
ATOM 756 C C . ILE A 1 93 ? -2.853 -6.730 -2.184 1.00 93.69 93 ILE A C 1
ATOM 758 O O . ILE A 1 93 ? -3.548 -6.813 -1.174 1.00 93.69 93 ILE A O 1
ATOM 762 N N . PHE A 1 94 ? -3.280 -7.156 -3.374 1.00 95.19 94 PHE A N 1
ATOM 763 C CA . PHE A 1 94 ? -4.590 -7.767 -3.585 1.00 95.19 94 PHE A CA 1
ATOM 764 C C . PHE A 1 94 ? -4.791 -9.021 -2.723 1.00 95.19 94 PHE A C 1
ATOM 766 O O . PHE A 1 94 ? -5.813 -9.144 -2.052 1.00 95.19 94 PHE A O 1
ATOM 773 N N . SER A 1 95 ? -3.802 -9.914 -2.678 1.00 94.31 95 SER A N 1
ATOM 774 C CA . SER A 1 95 ? -3.869 -11.144 -1.880 1.00 94.31 95 SER A CA 1
ATOM 775 C C . SER A 1 95 ? -4.000 -10.845 -0.384 1.00 94.31 95 SER A C 1
ATOM 777 O O . SER A 1 95 ? -4.784 -11.493 0.306 1.00 94.31 95 SER A O 1
ATOM 779 N N . ALA A 1 96 ? -3.316 -9.812 0.118 1.00 94.31 96 ALA A N 1
ATOM 780 C CA . ALA A 1 96 ? -3.505 -9.334 1.488 1.00 94.31 96 ALA A CA 1
ATOM 781 C C . ALA A 1 96 ? -4.919 -8.785 1.726 1.00 94.31 96 ALA A C 1
ATOM 783 O O . ALA A 1 96 ? -5.558 -9.123 2.723 1.00 94.31 96 ALA A O 1
ATOM 784 N N . LEU A 1 97 ? -5.438 -7.977 0.799 1.00 96.31 97 LEU A N 1
ATOM 785 C CA . LEU A 1 97 ? -6.789 -7.420 0.889 1.00 96.31 97 LEU A CA 1
ATOM 786 C C . LEU A 1 97 ? -7.879 -8.501 0.851 1.00 96.31 97 LEU A C 1
ATOM 788 O O . LEU A 1 97 ? -8.881 -8.361 1.552 1.00 96.31 97 LEU A O 1
ATOM 792 N N . LEU A 1 98 ? -7.674 -9.593 0.105 1.00 94.62 98 LEU A N 1
ATOM 793 C CA . LEU A 1 98 ? -8.554 -10.765 0.135 1.00 94.62 98 LEU A CA 1
ATOM 794 C C . LEU A 1 98 ? -8.640 -11.382 1.533 1.00 94.62 98 LEU A C 1
ATOM 796 O O . LEU A 1 98 ? -9.737 -11.729 1.968 1.00 94.62 98 LEU A O 1
ATOM 800 N N . VAL A 1 99 ? -7.518 -11.476 2.257 1.00 91.69 99 VAL A N 1
ATOM 801 C CA . VAL A 1 99 ? -7.518 -11.982 3.639 1.00 91.69 99 VAL A CA 1
ATOM 802 C C . VAL A 1 99 ? -8.309 -11.052 4.557 1.00 91.69 99 VAL A C 1
ATOM 804 O O . VAL A 1 99 ? -9.161 -11.521 5.310 1.00 91.69 99 VAL A O 1
ATOM 807 N N . PHE A 1 100 ? -8.086 -9.737 4.475 1.00 92.75 100 PHE A N 1
ATOM 808 C CA . PHE A 1 100 ? -8.793 -8.767 5.321 1.00 92.75 100 PHE A CA 1
ATOM 809 C C . PHE A 1 100 ? -10.303 -8.697 5.029 1.00 92.75 100 PHE A C 1
ATOM 811 O O . PHE A 1 100 ? -11.100 -8.692 5.969 1.00 92.75 100 PHE A O 1
ATOM 818 N N . ASP A 1 101 ? -10.725 -8.688 3.759 1.00 92.75 101 ASP A N 1
ATOM 819 C CA . ASP A 1 101 ? -12.154 -8.760 3.399 1.00 92.75 101 ASP A CA 1
ATOM 820 C C . ASP A 1 101 ? -12.754 -10.122 3.773 1.00 92.75 101 ASP A C 1
ATOM 822 O O . ASP A 1 101 ? -13.884 -10.190 4.258 1.00 92.75 101 ASP A O 1
ATOM 826 N N . GLY A 1 102 ? -11.981 -11.202 3.623 1.00 88.25 102 GLY A N 1
ATOM 827 C CA . GLY A 1 102 ? -12.348 -12.544 4.062 1.00 88.25 102 GLY A CA 1
ATOM 828 C C . GLY A 1 102 ? -12.642 -12.603 5.560 1.00 88.25 102 GLY A C 1
ATOM 829 O O . GLY A 1 102 ? -13.703 -13.085 5.946 1.00 88.25 102 GLY A O 1
ATOM 830 N N . LEU A 1 103 ? -11.773 -12.040 6.403 1.00 87.69 103 LEU A N 1
ATOM 831 C CA . LEU A 1 103 ? -11.995 -11.935 7.852 1.00 87.69 103 LEU A CA 1
ATOM 832 C C . LEU A 1 103 ? -13.249 -11.127 8.180 1.00 87.69 103 LEU A C 1
ATOM 834 O O . LEU A 1 103 ? -14.116 -11.596 8.919 1.00 87.69 103 LEU A O 1
ATOM 838 N N . ARG A 1 104 ? -13.392 -9.954 7.558 1.00 87.06 104 ARG A N 1
ATOM 839 C CA . ARG A 1 104 ? -14.547 -9.071 7.746 1.00 87.06 104 ARG A CA 1
ATOM 840 C C . ARG A 1 104 ? -15.870 -9.761 7.395 1.00 87.06 104 ARG A C 1
ATOM 842 O O . ARG A 1 104 ? -16.856 -9.623 8.116 1.00 87.06 104 ARG A O 1
ATOM 849 N N . ARG A 1 105 ? -15.899 -10.508 6.288 1.00 87.62 105 ARG A N 1
ATOM 850 C CA . ARG A 1 105 ? -17.078 -11.248 5.800 1.00 87.62 105 ARG A CA 1
ATOM 851 C C . ARG A 1 105 ? -17.217 -12.644 6.402 1.00 87.62 105 ARG A C 1
ATOM 853 O O . ARG A 1 105 ? -18.177 -13.335 6.075 1.00 87.62 105 ARG A O 1
ATOM 860 N N . LYS A 1 106 ? -16.266 -13.075 7.237 1.00 85.25 106 LYS A N 1
ATOM 861 C CA . LYS A 1 106 ? -16.143 -14.454 7.738 1.00 85.25 106 LYS A CA 1
ATOM 862 C C . LYS A 1 106 ? -16.075 -15.504 6.611 1.00 85.25 106 LYS A C 1
ATOM 864 O O . LYS A 1 106 ? -16.537 -16.629 6.769 1.00 85.25 106 LYS A O 1
ATOM 869 N N . SER A 1 107 ? -15.498 -15.140 5.465 1.00 88.81 107 SER A N 1
ATOM 870 C CA . SER A 1 107 ? -15.285 -16.029 4.322 1.00 88.81 107 SER A CA 1
ATOM 871 C C . SER A 1 107 ? -13.964 -16.782 4.464 1.00 88.81 107 SER A C 1
ATOM 873 O O . SER A 1 107 ? -12.891 -16.245 4.181 1.00 88.81 107 SER A O 1
ATOM 875 N N . ILE A 1 108 ? -14.053 -18.054 4.863 1.00 84.62 108 ILE A N 1
ATOM 876 C CA . ILE A 1 108 ? -12.899 -18.960 4.983 1.00 84.62 108 ILE A CA 1
ATOM 877 C C . ILE A 1 108 ? -12.171 -19.089 3.640 1.00 84.62 108 ILE A C 1
ATOM 879 O O . ILE A 1 108 ? -10.945 -19.057 3.599 1.00 84.62 108 ILE A O 1
ATOM 883 N N . LEU A 1 109 ? -12.922 -19.163 2.537 1.00 80.06 109 LEU A N 1
ATOM 884 C CA . LEU A 1 109 ? -12.353 -19.276 1.197 1.00 80.06 109 LEU A CA 1
ATOM 885 C C . LEU A 1 109 ? -11.490 -18.056 0.839 1.00 80.06 109 LEU A C 1
ATOM 887 O O . LEU A 1 109 ? -10.385 -18.224 0.337 1.00 80.06 109 LEU A O 1
ATOM 891 N N . GLY A 1 110 ? -11.958 -16.837 1.135 1.00 83.25 110 GLY A N 1
ATOM 892 C CA . GLY A 1 110 ? -11.193 -15.613 0.866 1.00 83.25 110 GLY A CA 1
ATOM 893 C C . GLY A 1 110 ? -9.888 -15.546 1.664 1.00 83.25 110 GLY A C 1
ATOM 894 O O . GLY A 1 110 ? -8.847 -15.181 1.120 1.00 83.25 110 GLY A O 1
ATOM 895 N N . ILE A 1 111 ? -9.931 -15.975 2.929 1.00 84.12 111 ILE A N 1
ATOM 896 C CA . ILE A 1 111 ? -8.752 -16.070 3.800 1.00 84.12 111 ILE A CA 1
ATOM 897 C C . ILE A 1 111 ? -7.761 -17.102 3.252 1.00 84.12 111 ILE A C 1
ATOM 899 O O . ILE A 1 111 ? -6.584 -16.789 3.088 1.00 84.12 111 ILE A O 1
ATOM 903 N N . ALA A 1 112 ? -8.233 -18.312 2.943 1.00 78.12 112 ALA A N 1
ATOM 904 C CA . ALA A 1 112 ? -7.391 -19.399 2.454 1.00 78.12 112 ALA A CA 1
ATOM 905 C C . ALA A 1 112 ? -6.725 -19.041 1.118 1.00 78.12 112 ALA A C 1
ATOM 907 O O . ALA A 1 112 ? -5.505 -19.143 0.998 1.00 78.12 112 ALA A O 1
ATOM 908 N N . LEU A 1 113 ? -7.501 -18.551 0.144 1.00 85.88 113 LEU A N 1
ATOM 909 C CA . LEU A 1 113 ? -6.974 -18.137 -1.158 1.00 85.88 113 LEU A CA 1
ATOM 910 C C . LEU A 1 113 ? -5.963 -16.994 -1.021 1.00 85.88 113 LEU A C 1
ATOM 912 O O . LEU A 1 113 ? -4.889 -17.060 -1.616 1.00 85.88 113 LEU A O 1
ATOM 916 N N . GLY A 1 114 ? -6.270 -15.977 -0.210 1.00 89.38 114 GLY A N 1
ATOM 917 C CA . GLY A 1 114 ? -5.365 -14.851 0.017 1.00 89.38 114 GLY A CA 1
ATOM 918 C C . GLY A 1 114 ? -4.049 -15.263 0.687 1.00 89.38 114 GLY A C 1
ATOM 919 O O . GLY A 1 114 ? -2.982 -14.826 0.258 1.00 89.38 114 GLY A O 1
ATOM 920 N N . LEU A 1 115 ? -4.092 -16.145 1.693 1.00 83.81 115 LEU A N 1
ATOM 921 C CA . LEU A 1 115 ? -2.890 -16.639 2.376 1.00 83.81 115 LEU A CA 1
ATOM 922 C C . LEU A 1 115 ? -2.039 -17.546 1.483 1.00 83.81 115 LEU A C 1
ATOM 924 O O . LEU A 1 115 ? -0.824 -17.367 1.437 1.00 83.81 115 LEU A O 1
ATOM 928 N N . VAL A 1 116 ? -2.652 -18.476 0.746 1.00 82.25 116 VAL A N 1
ATOM 929 C CA . VAL A 1 116 ? -1.931 -19.340 -0.207 1.00 82.25 116 VAL A CA 1
ATOM 930 C C . VAL A 1 116 ? -1.275 -18.495 -1.301 1.00 82.25 116 VAL A C 1
ATOM 932 O O . VAL A 1 116 ? -0.093 -18.677 -1.604 1.00 82.25 116 VAL A O 1
ATOM 935 N N . ALA A 1 117 ? -1.995 -17.512 -1.848 1.00 84.88 117 ALA A N 1
ATOM 936 C CA . ALA A 1 117 ? -1.435 -16.579 -2.819 1.00 84.88 117 ALA A CA 1
ATOM 937 C C . ALA A 1 117 ? -0.275 -15.763 -2.220 1.00 84.88 117 ALA A C 1
ATOM 939 O O . ALA A 1 117 ? 0.781 -15.651 -2.835 1.00 84.88 117 ALA A O 1
ATOM 940 N N . LEU A 1 118 ? -0.398 -15.250 -0.993 1.00 81.81 118 LEU A N 1
ATOM 941 C CA . LEU A 1 118 ? 0.693 -14.520 -0.340 1.00 81.81 118 LEU A CA 1
ATOM 942 C C . LEU A 1 118 ? 1.919 -15.389 -0.053 1.00 81.81 118 LEU A C 1
ATOM 944 O O . LEU A 1 118 ? 3.035 -14.928 -0.276 1.00 81.81 118 LEU A O 1
ATOM 948 N N . LEU A 1 119 ? 1.742 -16.623 0.419 1.00 75.69 119 LEU A N 1
ATOM 949 C CA . LEU A 1 119 ? 2.854 -17.538 0.690 1.00 75.69 119 LEU A CA 1
ATOM 950 C C . LEU A 1 119 ? 3.607 -17.901 -0.591 1.00 75.69 119 LEU A C 1
ATOM 952 O O . LEU A 1 119 ? 4.829 -17.972 -0.587 1.00 75.69 119 LEU A O 1
ATOM 956 N N . THR A 1 120 ? 2.897 -18.065 -1.704 1.00 72.06 120 THR A N 1
ATOM 957 C CA . THR A 1 120 ? 3.512 -18.391 -2.999 1.00 72.06 120 THR A CA 1
ATOM 958 C C . THR A 1 120 ? 4.109 -17.173 -3.711 1.00 72.06 120 THR A C 1
ATOM 960 O O . THR A 1 120 ? 5.075 -17.311 -4.464 1.00 72.06 120 THR A O 1
ATOM 963 N N . LEU A 1 121 ? 3.567 -15.972 -3.483 1.00 73.94 121 LEU A N 1
ATOM 964 C CA . LEU A 1 121 ? 4.087 -14.728 -4.055 1.00 73.94 121 LEU A CA 1
ATOM 965 C C . LEU A 1 121 ? 5.243 -14.149 -3.236 1.00 73.94 121 LEU A C 1
ATOM 967 O O . LEU A 1 121 ? 6.235 -13.706 -3.822 1.00 73.94 121 LEU A O 1
ATOM 971 N N . ARG A 1 122 ? 5.104 -14.083 -1.905 1.00 73.00 122 ARG A N 1
ATOM 972 C CA . ARG A 1 122 ? 6.092 -13.504 -0.982 1.00 73.00 122 ARG A CA 1
ATOM 973 C C . ARG A 1 122 ? 5.854 -13.953 0.480 1.00 73.00 122 ARG A C 1
ATOM 975 O O . ARG A 1 122 ? 5.191 -13.228 1.229 1.00 73.00 122 ARG A O 1
ATOM 982 N N . PRO A 1 123 ? 6.467 -15.068 0.931 1.00 72.19 123 PRO A N 1
ATOM 983 C CA . PRO A 1 123 ? 6.273 -15.619 2.279 1.00 72.19 123 PRO A CA 1
ATOM 984 C C . PRO A 1 123 ? 6.495 -14.610 3.412 1.00 72.19 123 PRO A C 1
ATOM 986 O O . PRO A 1 123 ? 5.708 -14.541 4.353 1.00 72.19 123 PRO A O 1
ATOM 989 N N . LEU A 1 124 ? 7.524 -13.763 3.287 1.00 73.25 124 LEU A N 1
ATOM 990 C CA . LEU A 1 124 ? 7.832 -12.733 4.282 1.00 73.25 124 LEU A CA 1
ATOM 991 C C . LEU A 1 124 ? 6.654 -11.768 4.505 1.00 73.25 124 LEU A C 1
ATOM 993 O O . LEU A 1 124 ? 6.373 -11.390 5.636 1.00 73.25 124 LEU A O 1
ATOM 997 N N . ILE A 1 125 ? 5.925 -11.395 3.448 1.00 79.19 125 ILE A N 1
ATOM 998 C CA . ILE A 1 125 ? 4.763 -10.501 3.568 1.00 79.19 125 ILE A CA 1
ATOM 999 C C . ILE A 1 125 ? 3.562 -11.216 4.183 1.00 79.19 125 ILE A C 1
ATOM 1001 O O . ILE A 1 125 ? 2.840 -10.605 4.971 1.00 79.19 125 ILE A O 1
ATOM 1005 N N . ALA A 1 126 ? 3.373 -12.506 3.891 1.00 76.12 126 ALA A N 1
ATOM 1006 C CA . ALA A 1 126 ? 2.364 -13.314 4.574 1.00 76.12 126 ALA A CA 1
ATOM 1007 C C . ALA A 1 126 ? 2.600 -13.307 6.092 1.00 76.12 126 ALA A C 1
ATOM 1009 O O . ALA A 1 126 ? 1.672 -13.114 6.874 1.00 76.12 126 ALA A O 1
ATOM 1010 N N . PHE A 1 127 ? 3.860 -13.426 6.508 1.00 74.75 127 PHE A N 1
ATOM 1011 C CA . PHE A 1 127 ? 4.232 -13.400 7.914 1.00 74.75 127 PHE A CA 1
ATOM 1012 C C . PHE A 1 127 ? 3.942 -12.047 8.586 1.00 74.75 127 PHE A C 1
ATOM 1014 O O . PHE A 1 127 ? 3.345 -11.994 9.662 1.00 74.75 127 PHE A O 1
ATOM 1021 N N . VAL A 1 128 ? 4.276 -10.940 7.915 1.00 79.75 128 VAL A N 1
ATOM 1022 C CA . VAL A 1 128 ? 3.944 -9.577 8.375 1.00 79.75 128 VAL A CA 1
ATOM 1023 C C . VAL A 1 128 ? 2.433 -9.389 8.523 1.00 79.75 128 VAL A C 1
ATOM 1025 O O . VAL A 1 128 ? 1.977 -8.768 9.487 1.00 79.75 128 VAL A O 1
ATOM 1028 N N . LEU A 1 129 ? 1.645 -9.944 7.597 1.00 87.31 129 LEU A N 1
ATOM 1029 C CA . LEU A 1 129 ? 0.186 -9.937 7.678 1.00 87.31 129 LEU A CA 1
ATOM 1030 C C . LEU A 1 129 ? -0.309 -10.689 8.914 1.00 87.31 129 LEU A C 1
ATOM 1032 O O . LEU A 1 129 ? -1.112 -10.143 9.670 1.00 87.31 129 LEU A O 1
ATOM 1036 N N . LEU A 1 130 ? 0.193 -11.903 9.154 1.00 82.06 130 LEU A N 1
ATOM 1037 C CA . LEU A 1 130 ? -0.203 -12.715 10.308 1.00 82.06 130 LEU A CA 1
ATOM 1038 C C . LEU A 1 130 ? 0.139 -12.029 11.635 1.00 82.06 130 LEU A C 1
ATOM 1040 O O . LEU A 1 130 ? -0.707 -11.996 12.527 1.00 82.06 130 LEU A O 1
ATOM 1044 N N . ILE A 1 131 ? 1.319 -11.409 11.749 1.00 78.25 131 ILE A N 1
ATOM 1045 C CA . ILE A 1 131 ? 1.678 -10.604 12.928 1.00 78.25 131 ILE A CA 1
ATOM 1046 C C . ILE A 1 131 ? 0.709 -9.433 13.095 1.00 78.25 131 ILE A C 1
ATOM 1048 O O . ILE A 1 131 ? 0.213 -9.199 14.195 1.00 78.25 131 ILE A O 1
ATOM 1052 N N . SER A 1 132 ? 0.420 -8.704 12.016 1.00 81.00 132 SER A N 1
ATOM 1053 C CA . SER A 1 132 ? -0.466 -7.535 12.071 1.00 81.00 132 SER A CA 1
ATOM 1054 C C . SER A 1 132 ? -1.869 -7.917 12.546 1.00 81.00 132 SER A C 1
ATOM 1056 O O . SER A 1 132 ? -2.461 -7.210 13.360 1.00 81.00 132 SER A O 1
ATOM 1058 N N . LEU A 1 133 ? -2.382 -9.064 12.092 1.00 81.56 133 LEU A N 1
ATOM 1059 C CA . LEU A 1 133 ? -3.636 -9.634 12.578 1.00 81.56 133 LEU A CA 1
ATOM 1060 C C . LEU A 1 133 ? -3.536 -10.039 14.050 1.00 81.56 133 LEU A C 1
ATOM 1062 O O . LEU A 1 133 ? -4.375 -9.619 14.847 1.00 81.56 133 LEU A O 1
ATOM 1066 N N . ALA A 1 134 ? -2.509 -10.808 14.421 1.00 75.56 134 ALA A N 1
ATOM 1067 C CA . ALA A 1 134 ? -2.302 -11.275 15.788 1.00 75.56 134 ALA A CA 1
ATOM 1068 C C . ALA A 1 134 ? -2.313 -10.101 16.776 1.00 75.56 134 ALA A C 1
ATOM 1070 O O . ALA A 1 134 ? -3.085 -10.113 17.732 1.00 75.56 134 ALA A O 1
ATOM 1071 N N . VAL A 1 135 ? -1.553 -9.040 16.491 1.00 72.81 135 VAL A N 1
ATOM 1072 C CA . VAL A 1 135 ? -1.498 -7.830 17.322 1.00 72.81 135 VAL A CA 1
ATOM 1073 C C . VAL A 1 135 ? -2.899 -7.269 17.595 1.00 72.81 135 VAL A C 1
ATOM 1075 O O . VAL A 1 135 ? -3.237 -7.036 18.752 1.00 72.81 135 VAL A O 1
ATOM 1078 N N . PHE A 1 136 ? -3.759 -7.103 16.585 1.00 70.31 136 PHE A N 1
ATOM 1079 C CA . PHE A 1 136 ? -5.088 -6.519 16.819 1.00 70.31 136 PHE A CA 1
ATOM 1080 C C . PHE A 1 136 ? -6.110 -7.474 17.414 1.00 70.31 136 PHE A C 1
ATOM 1082 O O . PHE A 1 136 ? -6.905 -7.046 18.251 1.00 70.31 136 PHE A O 1
ATOM 1089 N N . TYR A 1 137 ? -6.108 -8.749 17.028 1.00 70.12 137 TYR A N 1
ATOM 1090 C CA . TYR A 1 137 ? -7.039 -9.708 17.622 1.00 70.12 137 TYR A CA 1
ATOM 1091 C C . TYR A 1 137 ? -6.708 -9.988 19.095 1.00 70.12 137 TYR A C 1
ATOM 1093 O O . TYR A 1 137 ? -7.629 -10.243 19.867 1.00 70.12 137 TYR A O 1
ATOM 1101 N N . LEU A 1 138 ? -5.441 -9.850 19.500 1.00 65.12 138 LEU A N 1
ATOM 1102 C CA . LEU A 1 138 ? -4.989 -10.039 20.884 1.00 65.12 138 LEU A CA 1
ATOM 1103 C C . LEU A 1 138 ? -5.122 -8.770 21.741 1.00 65.12 138 LEU A C 1
ATOM 1105 O O . LEU A 1 138 ? -5.365 -8.862 22.939 1.00 65.12 138 LEU A O 1
ATOM 1109 N N . ILE A 1 139 ? -5.030 -7.574 21.151 1.00 62.19 139 ILE A N 1
ATOM 1110 C CA . ILE A 1 139 ? -5.310 -6.313 21.867 1.00 62.19 139 ILE A CA 1
ATOM 1111 C C . ILE A 1 139 ? -6.817 -6.137 22.130 1.00 62.19 139 ILE A C 1
ATOM 1113 O O . ILE A 1 139 ? -7.211 -5.522 23.120 1.00 62.19 139 ILE A O 1
ATOM 1117 N N . ASP A 1 140 ? -7.673 -6.674 21.261 1.00 57.94 140 ASP A N 1
ATOM 1118 C CA . ASP A 1 140 ? -9.130 -6.504 21.332 1.00 57.94 140 ASP A CA 1
ATOM 1119 C C . ASP A 1 140 ? -9.843 -7.617 22.134 1.00 57.94 140 ASP A C 1
ATOM 1121 O O . ASP A 1 140 ? -11.067 -7.624 22.279 1.00 57.94 140 ASP A O 1
ATOM 1125 N N . THR A 1 141 ? -9.114 -8.567 22.726 1.00 52.06 141 THR A N 1
ATOM 1126 C CA . THR A 1 141 ? -9.691 -9.400 23.789 1.00 52.06 141 THR A CA 1
ATOM 1127 C C . THR A 1 141 ? -9.874 -8.534 25.032 1.00 52.06 141 THR A C 1
ATOM 1129 O O . THR A 1 141 ? -8.967 -8.362 25.841 1.00 52.06 141 THR A O 1
ATOM 1132 N N . LYS A 1 142 ? -11.067 -7.943 25.159 1.00 46.41 142 LYS A N 1
ATOM 1133 C CA . LYS A 1 142 ? -11.566 -7.213 26.332 1.00 46.41 142 LYS A CA 1
ATOM 1134 C C . LYS A 1 142 ? -11.602 -8.112 27.580 1.00 46.41 142 LYS A C 1
ATOM 1136 O O . LYS A 1 142 ? -12.672 -8.515 28.012 1.00 46.41 142 LYS A O 1
ATOM 1141 N N . SER A 1 143 ? -10.457 -8.432 28.168 1.00 43.97 143 SER A N 1
ATOM 1142 C CA . SER A 1 143 ? -10.326 -8.824 29.573 1.00 43.97 143 SER A CA 1
ATOM 1143 C C . SER A 1 143 ? -8.845 -8.907 29.938 1.00 43.97 143 SER A C 1
ATOM 1145 O O . SER A 1 143 ? -8.044 -9.428 29.175 1.00 43.97 143 SER A O 1
ATOM 1147 N N . HIS A 1 144 ? -8.518 -8.456 31.146 1.00 41.00 144 HIS A N 1
ATOM 1148 C CA . HIS A 1 144 ? -7.227 -8.571 31.831 1.00 41.00 144 HIS A CA 1
ATOM 1149 C C . HIS A 1 144 ? -6.168 -7.495 31.560 1.00 41.00 144 HIS A C 1
ATOM 1151 O O . HIS A 1 144 ? -5.220 -7.655 30.794 1.00 41.00 144 HIS A O 1
ATOM 1157 N N . LYS A 1 145 ? -6.236 -6.468 32.417 1.00 45.12 145 LYS A N 1
ATOM 1158 C CA . LYS A 1 145 ? -5.162 -5.524 32.773 1.00 45.12 145 LYS A CA 1
ATOM 1159 C C . LYS A 1 145 ? -3.868 -6.177 33.313 1.00 45.12 145 LYS A C 1
ATOM 1161 O O . LYS A 1 145 ? -2.956 -5.455 33.690 1.00 45.12 145 LYS A O 1
ATOM 1166 N N . THR A 1 146 ? -3.763 -7.506 33.338 1.00 45.28 146 THR A N 1
ATOM 1167 C CA . THR A 1 146 ? -2.634 -8.234 33.946 1.00 45.28 146 THR A CA 1
ATOM 1168 C C . THR A 1 146 ? -1.902 -9.150 32.959 1.00 45.28 146 THR A C 1
ATOM 1170 O O . THR A 1 146 ? -0.750 -9.492 33.198 1.00 45.28 146 THR A O 1
ATOM 1173 N N . TYR A 1 147 ? -2.511 -9.492 31.814 1.00 44.94 147 TYR A N 1
ATOM 1174 C CA . TYR A 1 147 ? -1.897 -10.376 30.811 1.00 44.94 147 TYR A CA 1
ATOM 1175 C C . TYR A 1 147 ? -1.348 -9.640 29.584 1.00 44.94 147 TYR A C 1
ATOM 1177 O O . TYR A 1 147 ? -0.602 -10.238 28.818 1.00 44.94 147 TYR A O 1
ATOM 1185 N N . SER A 1 148 ? -1.617 -8.340 29.414 1.00 50.34 148 SER A N 1
ATOM 1186 C CA . SER A 1 148 ? -1.075 -7.563 28.287 1.00 50.34 148 SER A CA 1
ATOM 1187 C C . SER A 1 148 ? 0.444 -7.385 28.359 1.00 50.34 148 SER A C 1
ATOM 1189 O O . SER A 1 148 ? 1.093 -7.388 27.321 1.00 50.34 148 SER A O 1
ATOM 1191 N N . GLY A 1 149 ? 1.026 -7.294 29.561 1.00 45.50 149 GLY A N 1
ATOM 1192 C CA . GLY A 1 149 ? 2.477 -7.196 29.755 1.00 45.50 149 GLY A CA 1
ATOM 1193 C C . GLY A 1 149 ? 3.198 -8.521 29.508 1.00 45.50 149 GLY A C 1
ATOM 1194 O O . GLY A 1 149 ? 4.152 -8.562 28.740 1.00 45.50 149 GLY A O 1
ATOM 1195 N N . ALA A 1 150 ? 2.703 -9.618 30.091 1.00 41.84 150 ALA A N 1
ATOM 1196 C CA . ALA A 1 150 ? 3.263 -10.957 29.894 1.00 41.84 150 ALA A CA 1
ATOM 1197 C C . ALA A 1 150 ? 3.094 -11.441 28.447 1.00 41.84 150 ALA A C 1
ATOM 1199 O O . ALA A 1 150 ? 4.005 -12.040 27.890 1.00 41.84 150 ALA A O 1
ATOM 1200 N N . PHE A 1 151 ? 1.968 -11.120 27.806 1.00 46.16 151 PHE A N 1
ATOM 1201 C CA . PHE A 1 151 ? 1.727 -11.439 26.404 1.00 46.16 151 PHE A CA 1
ATOM 1202 C C . PHE A 1 151 ? 2.510 -10.526 25.449 1.00 46.16 151 PHE A C 1
ATOM 1204 O O . PHE A 1 151 ? 3.039 -11.014 24.459 1.00 46.16 151 PHE A O 1
ATOM 1211 N N . ALA A 1 152 ? 2.671 -9.230 25.748 1.00 50.81 152 ALA A N 1
ATOM 1212 C CA . ALA A 1 152 ? 3.581 -8.360 24.997 1.00 50.81 152 ALA A CA 1
ATOM 1213 C C . ALA A 1 152 ? 5.042 -8.802 25.145 1.00 50.81 152 ALA A C 1
ATOM 1215 O O . ALA A 1 152 ? 5.777 -8.736 24.170 1.00 50.81 152 ALA A O 1
ATOM 1216 N N . LEU A 1 153 ? 5.447 -9.310 26.314 1.00 49.75 153 LEU A N 1
ATOM 1217 C CA . LEU A 1 153 ? 6.751 -9.940 26.540 1.00 49.75 153 LEU A CA 1
ATOM 1218 C C . LEU A 1 153 ? 6.887 -11.276 25.799 1.00 49.75 153 LEU A C 1
ATOM 1220 O O . LEU A 1 153 ? 7.954 -11.556 25.272 1.00 49.75 153 LEU A O 1
ATOM 1224 N N . LEU A 1 154 ? 5.816 -12.068 25.689 1.00 50.41 154 LEU A N 1
ATOM 1225 C CA . LEU A 1 154 ? 5.791 -13.319 24.921 1.00 50.41 154 LEU A CA 1
ATOM 1226 C C . LEU A 1 154 ? 5.796 -13.045 23.410 1.00 50.41 154 LEU A C 1
ATOM 1228 O O . LEU A 1 154 ? 6.476 -13.748 22.677 1.00 50.41 154 LEU A O 1
ATOM 1232 N N . MET A 1 155 ? 5.134 -11.981 22.947 1.00 54.41 155 MET A N 1
ATOM 1233 C CA . MET A 1 155 ? 5.175 -11.499 21.561 1.00 54.41 155 MET A CA 1
ATOM 1234 C C . MET A 1 155 ? 6.482 -10.782 21.231 1.00 54.41 155 MET A C 1
ATOM 1236 O O . MET A 1 155 ? 6.948 -10.929 20.114 1.00 54.41 155 MET A O 1
ATOM 1240 N N . LEU A 1 156 ? 7.107 -10.064 22.169 1.00 53.12 156 LEU A N 1
ATOM 1241 C CA . LEU A 1 156 ? 8.492 -9.586 22.057 1.00 53.12 156 LEU A CA 1
ATOM 1242 C C . LEU A 1 156 ? 9.466 -10.764 22.051 1.00 53.12 156 LEU A C 1
ATOM 1244 O O . LEU A 1 156 ? 10.422 -10.740 21.292 1.00 53.12 156 LEU A O 1
ATOM 1248 N N . GLY A 1 157 ? 9.188 -11.809 22.830 1.00 51.97 157 GLY A N 1
ATOM 1249 C CA . GLY A 1 157 ? 9.909 -13.077 22.838 1.00 51.97 157 GLY A CA 1
ATOM 1250 C C . GLY A 1 157 ? 9.789 -13.801 21.500 1.00 51.97 157 GLY A C 1
ATOM 1251 O O . GLY A 1 157 ? 10.798 -14.173 20.919 1.00 51.97 157 GLY A O 1
ATOM 1252 N N . LEU A 1 158 ? 8.585 -13.901 20.940 1.00 49.84 158 LEU A N 1
ATOM 1253 C CA . LEU A 1 158 ? 8.325 -14.447 19.609 1.00 49.84 158 LEU A CA 1
ATOM 1254 C C . LEU A 1 158 ? 8.933 -13.566 18.520 1.00 49.84 158 LEU A C 1
ATOM 1256 O O . LEU A 1 158 ? 9.589 -14.097 17.643 1.00 49.84 158 LEU A O 1
ATOM 1260 N N . LEU A 1 159 ? 8.802 -12.239 18.598 1.00 53.69 159 LEU A N 1
ATOM 1261 C CA . LEU A 1 159 ? 9.451 -11.282 17.698 1.00 53.69 159 LEU A CA 1
ATOM 1262 C C . LEU A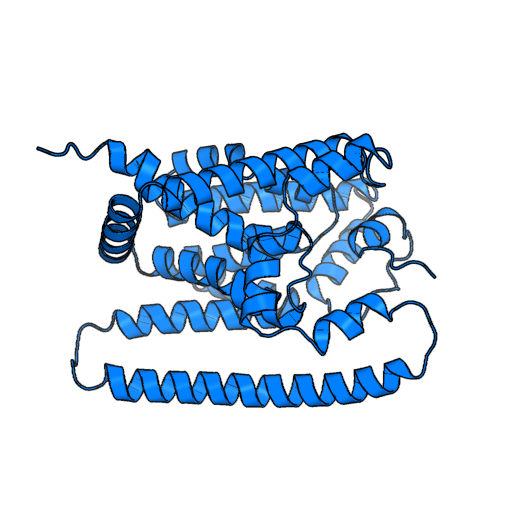 1 159 ? 10.975 -11.410 17.781 1.00 53.69 159 LEU A C 1
ATOM 1264 O O . LEU A 1 159 ? 11.632 -11.355 16.754 1.00 53.69 159 LEU A O 1
ATOM 1268 N N . SER A 1 160 ? 11.536 -11.648 18.968 1.00 51.88 160 SER A N 1
ATOM 1269 C CA . SER A 1 160 ? 12.962 -11.909 19.161 1.00 51.88 160 SER A CA 1
ATOM 1270 C C . SER A 1 160 ? 13.375 -13.276 18.623 1.00 51.88 160 SER A C 1
ATOM 1272 O O . SER A 1 160 ? 14.436 -13.362 18.031 1.00 51.88 160 SER A O 1
ATOM 1274 N N . LEU A 1 161 ? 12.518 -14.302 18.716 1.00 46.34 161 LEU A N 1
ATOM 1275 C CA . LEU A 1 161 ? 12.689 -15.632 18.115 1.00 46.34 161 LEU A CA 1
ATOM 1276 C C . LEU A 1 161 ? 12.545 -15.598 16.593 1.00 46.34 161 LEU A C 1
ATOM 1278 O O . LEU A 1 161 ? 13.214 -16.350 15.907 1.00 46.34 161 LEU A O 1
ATOM 1282 N N . ILE A 1 162 ? 11.716 -14.705 16.063 1.00 54.00 162 ILE A N 1
ATOM 1283 C CA . ILE A 1 162 ? 11.558 -14.389 14.642 1.00 54.00 162 ILE A CA 1
ATOM 1284 C C . ILE A 1 162 ? 12.796 -13.634 14.168 1.00 54.00 162 ILE A C 1
ATOM 1286 O O . ILE A 1 162 ? 13.368 -13.998 13.155 1.00 54.00 162 ILE A O 1
ATOM 1290 N N . ILE A 1 163 ? 13.265 -12.636 14.915 1.00 55.50 163 ILE A N 1
ATOM 1291 C CA . ILE A 1 163 ? 14.538 -11.954 14.659 1.00 55.50 163 ILE A CA 1
ATOM 1292 C C . ILE A 1 163 ? 15.710 -12.933 14.787 1.00 55.50 163 ILE A C 1
ATOM 1294 O O . ILE A 1 163 ? 16.671 -12.774 14.057 1.00 55.50 163 ILE A O 1
ATOM 1298 N N . LEU A 1 164 ? 15.638 -13.960 15.639 1.00 48.62 164 LEU A N 1
ATOM 1299 C CA . LEU A 1 164 ? 16.651 -15.014 15.757 1.00 48.62 164 LEU A CA 1
ATOM 1300 C C . LEU A 1 164 ? 16.547 -16.041 14.626 1.00 48.62 164 LEU A C 1
ATOM 1302 O O . LEU A 1 164 ? 17.566 -16.425 14.084 1.00 48.62 164 LEU A O 1
ATOM 1306 N N . TYR A 1 165 ? 15.349 -16.469 14.233 1.00 45.59 165 TYR A N 1
ATOM 1307 C CA . TYR A 1 165 ? 15.125 -17.473 13.189 1.00 45.59 165 TYR A CA 1
ATOM 1308 C C . TYR A 1 165 ? 15.360 -16.881 11.798 1.00 45.59 165 TYR A C 1
ATOM 1310 O O . TYR A 1 165 ? 16.180 -17.388 11.038 1.00 45.59 165 TYR A O 1
ATOM 1318 N N . PHE A 1 166 ? 14.755 -15.725 11.508 1.00 49.75 166 PHE A N 1
ATOM 1319 C CA . PHE A 1 166 ? 15.114 -14.937 10.334 1.00 49.75 166 PHE A CA 1
ATOM 1320 C C . PHE A 1 166 ? 16.516 -14.361 10.463 1.00 49.75 166 PHE A C 1
ATOM 1322 O O . PHE A 1 166 ? 17.160 -14.213 9.445 1.00 49.75 166 PHE A O 1
ATOM 1329 N N . GLY A 1 167 ? 17.030 -14.078 11.659 1.00 51.66 167 GLY A N 1
ATOM 1330 C CA . GLY A 1 167 ? 18.419 -13.657 11.850 1.00 51.66 167 GLY A CA 1
ATOM 1331 C C . GLY A 1 167 ? 19.416 -14.763 11.547 1.00 51.66 167 GLY A C 1
ATOM 1332 O O . GLY A 1 167 ? 20.453 -14.463 10.983 1.00 51.66 167 GLY A O 1
ATOM 1333 N N . ILE A 1 168 ? 19.100 -16.026 11.838 1.00 46.41 168 ILE A N 1
ATOM 1334 C CA . ILE A 1 168 ? 19.929 -17.194 11.516 1.00 46.41 168 ILE A CA 1
ATOM 1335 C C . ILE A 1 168 ? 19.856 -17.506 10.019 1.00 46.41 168 ILE A C 1
ATOM 1337 O O . ILE A 1 168 ? 20.901 -17.720 9.414 1.00 46.41 168 ILE A O 1
ATOM 1341 N N . ASP A 1 169 ? 18.683 -17.444 9.383 1.00 45.50 169 ASP A N 1
ATOM 1342 C CA . ASP A 1 169 ? 18.571 -17.588 7.921 1.00 45.50 169 ASP A CA 1
ATOM 1343 C C . ASP A 1 169 ? 19.173 -16.391 7.172 1.00 45.50 169 ASP A C 1
ATOM 1345 O O . ASP A 1 169 ? 19.752 -16.557 6.099 1.00 45.50 169 ASP A O 1
ATOM 1349 N N . TYR A 1 170 ? 19.104 -15.187 7.744 1.00 44.94 170 TYR A N 1
ATOM 1350 C CA . TYR A 1 170 ? 19.787 -13.995 7.241 1.00 44.94 170 TYR A CA 1
ATOM 1351 C C . TYR A 1 170 ? 21.293 -14.076 7.501 1.00 44.94 170 TYR A C 1
ATOM 1353 O O . TYR A 1 170 ? 22.047 -13.628 6.658 1.00 44.94 170 TYR A O 1
ATOM 1361 N N . PHE A 1 171 ? 21.751 -14.719 8.580 1.00 43.62 171 PHE A N 1
ATOM 1362 C CA . PHE A 1 171 ? 23.163 -15.000 8.871 1.00 43.62 171 PHE A CA 1
ATOM 1363 C C . PHE A 1 171 ? 23.720 -16.106 7.964 1.00 43.62 171 PHE A C 1
ATOM 1365 O O . PHE A 1 171 ? 24.840 -15.997 7.483 1.00 43.62 171 PHE A O 1
ATOM 1372 N N . GLN A 1 172 ? 22.931 -17.131 7.632 1.00 44.25 172 GLN A N 1
ATOM 1373 C CA . GLN A 1 172 ? 23.301 -18.156 6.651 1.00 44.25 172 GLN A CA 1
ATOM 1374 C C . GLN A 1 172 ? 23.214 -17.648 5.208 1.00 44.25 172 GLN A C 1
ATOM 1376 O O . GLN A 1 172 ? 24.035 -18.028 4.376 1.00 44.25 172 GLN A O 1
ATOM 1381 N N . SER A 1 173 ? 22.256 -16.772 4.897 1.00 43.06 173 SER A N 1
ATOM 1382 C CA . SER A 1 173 ? 22.197 -16.067 3.611 1.00 43.06 173 SER A CA 1
ATOM 1383 C C . SER A 1 173 ? 23.299 -15.019 3.508 1.00 43.06 173 SER A C 1
ATOM 1385 O O . SER A 1 173 ? 23.819 -14.819 2.423 1.00 43.06 173 SER A O 1
ATOM 1387 N N . TYR A 1 174 ? 23.709 -14.407 4.620 1.00 44.53 174 TYR A N 1
ATOM 1388 C CA . TYR A 1 174 ? 24.883 -13.544 4.724 1.00 44.53 174 TYR A CA 1
ATOM 1389 C C . TYR A 1 174 ? 26.177 -14.346 4.540 1.00 44.53 174 TYR A C 1
ATOM 1391 O O . TYR A 1 174 ? 27.022 -13.920 3.772 1.00 44.53 174 TYR A O 1
ATOM 1399 N N . LEU A 1 175 ? 26.311 -15.548 5.115 1.00 41.59 175 LEU A N 1
ATOM 1400 C CA . LEU A 1 175 ? 27.437 -16.454 4.838 1.00 41.59 175 LEU A CA 1
ATOM 1401 C C . LEU A 1 175 ? 27.480 -16.892 3.359 1.00 41.59 175 LEU A C 1
ATOM 1403 O O . LEU A 1 175 ? 28.549 -16.862 2.758 1.00 41.59 175 LEU A O 1
ATOM 1407 N N . ARG A 1 176 ? 26.325 -17.177 2.731 1.00 44.91 176 ARG A N 1
ATOM 1408 C CA . ARG A 1 176 ? 26.222 -17.447 1.278 1.00 44.91 176 ARG A CA 1
ATOM 1409 C C . ARG A 1 176 ? 26.459 -16.206 0.407 1.00 44.91 176 ARG A C 1
ATOM 1411 O O . ARG A 1 176 ? 26.970 -16.319 -0.699 1.00 44.91 176 ARG A O 1
ATOM 1418 N N . TYR A 1 177 ? 26.103 -15.019 0.891 1.00 40.38 177 TYR A N 1
ATOM 1419 C CA . TYR A 1 177 ? 26.349 -13.729 0.239 1.00 40.38 177 TYR A CA 1
ATOM 1420 C C . TYR A 1 177 ? 27.824 -13.308 0.345 1.00 40.38 177 TYR A C 1
ATOM 1422 O O . TYR A 1 177 ? 28.364 -12.750 -0.603 1.00 40.38 177 TYR A O 1
ATOM 1430 N N . MET A 1 178 ? 28.500 -13.655 1.446 1.00 37.72 178 MET A N 1
ATOM 1431 C CA . MET A 1 178 ? 29.953 -13.538 1.635 1.00 37.72 178 MET A CA 1
ATOM 1432 C C . MET A 1 178 ? 30.730 -14.548 0.771 1.00 37.72 178 MET A C 1
ATOM 1434 O O . MET A 1 178 ? 31.795 -14.213 0.263 1.00 37.72 178 MET A O 1
ATOM 1438 N N . GLU A 1 179 ? 30.181 -15.740 0.515 1.00 36.62 179 GLU A N 1
ATOM 1439 C CA . GLU A 1 179 ? 30.672 -16.654 -0.533 1.00 36.62 179 GLU A CA 1
ATOM 1440 C C . GLU A 1 179 ? 30.438 -16.095 -1.948 1.00 36.62 179 GLU A C 1
ATOM 1442 O O . GLU A 1 179 ? 31.315 -16.196 -2.801 1.00 36.62 179 GLU A O 1
ATOM 1447 N N . TYR A 1 180 ? 29.297 -15.447 -2.206 1.00 36.12 180 TYR A N 1
ATOM 1448 C CA . TYR A 1 180 ? 28.967 -14.817 -3.496 1.00 36.12 180 TYR A CA 1
ATOM 14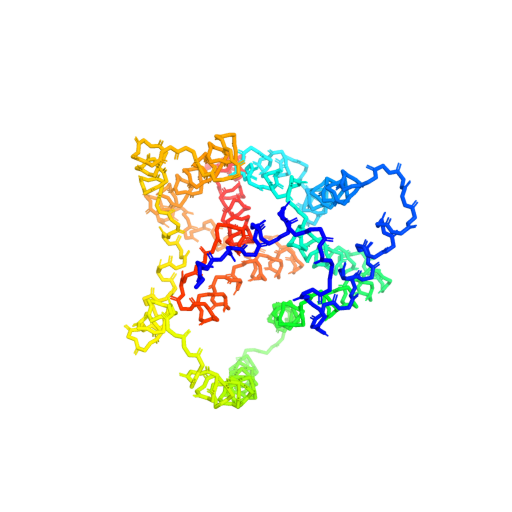49 C C . TYR A 1 180 ? 29.810 -13.559 -3.791 1.00 36.12 180 TYR A C 1
ATOM 1451 O O . TYR A 1 180 ? 30.113 -13.255 -4.944 1.00 36.12 180 TYR A O 1
ATOM 1459 N N . LEU A 1 181 ? 30.266 -12.867 -2.745 1.00 38.75 181 LEU A N 1
ATOM 1460 C CA . LEU A 1 181 ? 31.244 -11.773 -2.779 1.00 38.75 181 LEU A CA 1
ATOM 1461 C C . LEU A 1 181 ? 32.626 -12.187 -3.334 1.00 38.75 181 LEU A C 1
ATOM 1463 O O . LEU A 1 181 ? 33.448 -11.315 -3.612 1.00 38.75 181 LEU A O 1
ATOM 1467 N N . SER A 1 182 ? 32.871 -13.484 -3.563 1.00 37.88 182 SER A N 1
ATOM 1468 C CA . SER A 1 182 ? 34.045 -13.992 -4.290 1.00 37.88 182 SER A CA 1
ATOM 1469 C C . SER A 1 182 ? 33.929 -13.906 -5.827 1.00 37.88 182 SER A C 1
ATOM 1471 O O . SER A 1 182 ? 34.906 -14.181 -6.524 1.00 37.88 182 SER A O 1
ATOM 1473 N N . VAL A 1 183 ? 32.780 -13.471 -6.375 1.00 36.22 183 VAL A N 1
ATOM 1474 C CA . VAL A 1 183 ? 32.524 -13.381 -7.829 1.00 36.22 183 VAL A CA 1
ATOM 1475 C C . VAL A 1 183 ? 32.207 -11.934 -8.269 1.00 36.22 183 VAL A C 1
ATOM 1477 O O . VAL A 1 183 ? 31.064 -11.498 -8.366 1.00 36.22 183 VAL A O 1
ATOM 1480 N N . THR A 1 184 ? 33.298 -11.194 -8.481 1.00 39.22 184 THR A N 1
ATOM 1481 C CA . THR A 1 184 ? 33.559 -10.029 -9.363 1.00 39.22 184 THR A CA 1
ATOM 1482 C C . THR A 1 184 ? 32.528 -8.886 -9.583 1.00 39.22 184 THR A C 1
ATOM 1484 O O . THR A 1 184 ? 31.655 -8.896 -10.448 1.00 39.22 184 THR A O 1
ATOM 1487 N N . ASP A 1 185 ? 32.819 -7.773 -8.891 1.00 43.91 185 ASP A N 1
ATOM 1488 C CA . ASP A 1 185 ? 33.388 -6.520 -9.449 1.00 43.91 185 ASP A CA 1
ATOM 1489 C C . ASP A 1 185 ? 32.514 -5.371 -10.000 1.00 43.91 185 ASP A C 1
ATOM 1491 O O . ASP A 1 185 ? 33.008 -4.521 -10.728 1.00 43.91 185 ASP A O 1
ATOM 1495 N N . ASN A 1 186 ? 31.236 -5.232 -9.622 1.00 40.75 186 ASN A N 1
ATOM 1496 C CA . ASN A 1 186 ? 30.526 -3.932 -9.772 1.00 40.75 186 ASN A CA 1
ATOM 1497 C C . ASN A 1 186 ? 29.457 -3.627 -8.692 1.00 40.75 186 ASN A C 1
ATOM 1499 O O . ASN A 1 186 ? 28.808 -2.582 -8.728 1.00 40.75 186 ASN A O 1
ATOM 1503 N N . GLN A 1 187 ? 29.281 -4.501 -7.692 1.00 41.44 187 GLN A N 1
ATOM 1504 C CA . GLN A 1 187 ? 28.273 -4.371 -6.621 1.00 41.44 187 GLN A CA 1
ATOM 1505 C C . GLN A 1 187 ? 28.764 -3.631 -5.358 1.00 41.44 187 GLN A C 1
ATOM 1507 O O . GLN A 1 187 ? 28.052 -3.550 -4.358 1.00 41.44 187 GLN A O 1
ATOM 1512 N N . HIS A 1 188 ? 29.955 -3.029 -5.392 1.00 38.84 188 HIS A N 1
ATOM 1513 C CA . HIS A 1 188 ? 30.576 -2.399 -4.219 1.00 38.84 188 HIS A CA 1
ATOM 1514 C C . HIS A 1 188 ? 29.774 -1.238 -3.597 1.00 38.84 188 HIS A C 1
ATOM 1516 O O . HIS A 1 188 ? 29.966 -0.924 -2.428 1.00 38.84 188 HIS A O 1
ATOM 1522 N N . ARG A 1 189 ? 28.828 -0.611 -4.313 1.00 39.94 189 ARG A N 1
ATOM 1523 C CA . ARG A 1 189 ? 28.053 0.523 -3.766 1.00 39.94 189 ARG A CA 1
ATOM 1524 C C . ARG A 1 189 ? 26.835 0.132 -2.921 1.00 39.94 189 ARG A C 1
ATOM 1526 O O . ARG A 1 189 ? 26.415 0.943 -2.102 1.00 39.94 189 ARG A O 1
ATOM 1533 N N . SER A 1 190 ? 26.266 -1.065 -3.085 1.00 42.84 190 SER A N 1
ATOM 1534 C CA . SER A 1 190 ? 25.139 -1.525 -2.251 1.00 42.84 190 SER A CA 1
ATOM 1535 C C . SER A 1 190 ? 25.599 -2.162 -0.939 1.00 42.84 190 SER A C 1
ATOM 1537 O O . SER A 1 190 ? 24.893 -2.069 0.059 1.00 42.84 190 SER A O 1
ATOM 1539 N N . ILE A 1 191 ? 26.799 -2.748 -0.936 1.00 40.09 191 ILE A N 1
ATOM 1540 C CA . ILE A 1 191 ? 27.385 -3.452 0.215 1.00 40.09 191 ILE A CA 1
ATOM 1541 C C . ILE A 1 191 ? 27.976 -2.453 1.218 1.00 40.09 191 ILE A C 1
ATOM 1543 O O . ILE A 1 191 ? 27.664 -2.521 2.402 1.00 40.09 191 ILE A O 1
ATOM 1547 N N . LEU A 1 192 ? 28.666 -1.410 0.737 1.00 38.78 192 LEU A N 1
ATOM 1548 C CA . LEU A 1 192 ? 29.156 -0.312 1.586 1.00 38.78 192 LEU A CA 1
ATOM 1549 C C . LEU A 1 192 ? 28.027 0.501 2.255 1.00 38.78 192 LEU A C 1
ATOM 1551 O O . LEU A 1 192 ? 28.241 1.138 3.280 1.00 38.78 192 LEU A O 1
ATOM 1555 N N . ALA A 1 193 ? 26.808 0.482 1.706 1.00 43.66 193 ALA A N 1
ATOM 1556 C CA . ALA A 1 193 ? 25.645 1.105 2.344 1.00 43.66 193 ALA A CA 1
ATOM 1557 C C . ALA A 1 193 ? 25.018 0.220 3.442 1.00 43.66 193 ALA A C 1
ATOM 1559 O O . ALA A 1 193 ? 24.340 0.740 4.333 1.00 43.66 193 ALA A O 1
ATOM 1560 N N . GLN A 1 194 ? 25.231 -1.100 3.387 1.00 45.66 194 GLN A N 1
ATOM 1561 C CA . GLN A 1 194 ? 24.713 -2.072 4.354 1.00 45.66 194 GLN A CA 1
ATOM 1562 C C . GLN A 1 194 ? 25.580 -2.173 5.613 1.00 45.66 194 GLN A C 1
ATOM 1564 O O . GLN A 1 194 ? 25.023 -2.285 6.700 1.00 45.66 194 GLN A O 1
ATOM 1569 N N . GLU A 1 195 ? 26.905 -2.068 5.491 1.00 44.19 195 GLU A N 1
ATOM 1570 C CA . GLU A 1 195 ? 27.818 -2.148 6.645 1.00 44.19 195 GLU A CA 1
ATOM 1571 C C . GLU A 1 195 ? 27.772 -0.906 7.556 1.00 44.19 195 GLU A C 1
ATOM 1573 O O . GLU A 1 195 ? 28.107 -0.998 8.733 1.00 44.19 195 GLU A O 1
ATOM 1578 N N . ASP A 1 196 ? 27.282 0.233 7.051 1.00 46.19 196 ASP A N 1
ATOM 1579 C CA . ASP A 1 196 ? 27.406 1.543 7.714 1.00 46.19 196 ASP A CA 1
ATOM 1580 C C . ASP A 1 196 ? 26.050 2.248 7.968 1.00 46.19 196 ASP A C 1
ATOM 1582 O O . ASP A 1 196 ? 25.960 3.461 8.222 1.00 46.19 196 ASP A O 1
ATOM 1586 N N . SER A 1 197 ? 24.936 1.512 7.855 1.00 52.84 197 SER A N 1
ATOM 1587 C CA . SER A 1 197 ? 23.594 2.061 8.080 1.00 52.84 197 SER A CA 1
ATOM 1588 C C . SER A 1 197 ? 22.947 1.524 9.352 1.00 52.84 197 SER A C 1
ATOM 1590 O O . SER A 1 197 ? 22.494 0.388 9.444 1.00 52.84 197 SER A O 1
ATOM 1592 N N . SER A 1 198 ? 22.828 2.401 10.354 1.00 65.94 198 SER A N 1
ATOM 1593 C CA . SER A 1 198 ? 21.970 2.129 11.504 1.00 65.94 198 SER A CA 1
ATOM 1594 C C . SER A 1 198 ? 20.534 1.827 11.034 1.00 65.94 198 SER A C 1
ATOM 1596 O O . SER A 1 198 ? 20.066 2.446 10.071 1.00 65.94 198 SER A O 1
ATOM 1598 N N . PRO A 1 199 ? 19.776 0.946 11.717 1.00 61.62 199 PRO A N 1
ATOM 1599 C CA . PRO A 1 199 ? 18.382 0.658 11.362 1.00 61.62 199 PRO A CA 1
ATOM 1600 C C . PRO A 1 199 ? 17.513 1.920 11.255 1.00 61.62 199 PRO A C 1
ATOM 1602 O O . PRO A 1 199 ? 16.628 2.007 10.406 1.00 61.62 199 PRO A O 1
ATOM 1605 N N . MET A 1 200 ? 17.817 2.938 12.068 1.00 61.06 200 MET A N 1
ATOM 1606 C CA . MET A 1 200 ? 17.189 4.256 11.989 1.00 61.06 200 MET A CA 1
ATOM 1607 C C . MET A 1 200 ? 17.524 4.973 10.674 1.00 61.06 200 MET A C 1
ATOM 1609 O O . MET A 1 200 ? 16.624 5.476 10.007 1.00 61.06 200 MET A O 1
ATOM 1613 N N . ARG A 1 201 ? 18.797 4.996 10.256 1.00 62.00 201 ARG A N 1
ATOM 1614 C CA . ARG A 1 201 ? 19.210 5.571 8.966 1.00 62.00 201 ARG A CA 1
ATOM 1615 C C . ARG A 1 201 ? 18.559 4.829 7.803 1.00 62.00 201 ARG A C 1
ATOM 1617 O O . ARG A 1 201 ? 18.069 5.477 6.886 1.00 62.00 201 ARG A O 1
ATOM 1624 N N . ALA A 1 202 ? 18.493 3.501 7.849 1.00 61.97 202 ALA A N 1
ATOM 1625 C CA . ALA A 1 202 ? 17.824 2.700 6.828 1.00 61.97 202 ALA A CA 1
ATOM 1626 C C . ALA A 1 202 ? 16.321 3.028 6.737 1.00 61.97 202 ALA A C 1
ATOM 1628 O O . ALA A 1 202 ? 15.787 3.209 5.641 1.00 61.97 202 ALA A O 1
ATOM 1629 N N . LEU A 1 203 ? 15.643 3.177 7.880 1.00 64.56 203 LEU A N 1
ATOM 1630 C CA . LEU A 1 203 ? 14.236 3.579 7.936 1.00 64.56 203 LEU A CA 1
ATOM 1631 C C . LEU A 1 203 ? 14.022 4.994 7.390 1.00 64.56 203 LEU A C 1
ATOM 1633 O O . LEU A 1 203 ? 13.139 5.199 6.560 1.00 64.56 203 LEU A O 1
ATOM 1637 N N . LEU A 1 204 ? 14.847 5.960 7.797 1.00 68.31 204 LEU A N 1
ATOM 1638 C CA . LEU A 1 204 ? 14.783 7.331 7.287 1.00 68.31 204 LEU A CA 1
ATOM 1639 C C . LEU A 1 204 ? 15.033 7.368 5.776 1.00 68.31 204 LEU A C 1
ATOM 1641 O O . LEU A 1 204 ? 14.256 7.976 5.044 1.00 68.31 204 LEU A O 1
ATOM 1645 N N . THR A 1 205 ? 16.044 6.655 5.280 1.00 65.19 205 THR A N 1
ATOM 1646 C CA . THR A 1 205 ? 16.279 6.513 3.840 1.00 65.19 205 THR A CA 1
ATOM 1647 C C . THR A 1 205 ? 15.057 5.915 3.151 1.00 65.19 205 THR A C 1
ATOM 1649 O O . THR A 1 205 ? 14.601 6.447 2.139 1.00 65.19 205 THR A O 1
ATOM 1652 N N . TYR A 1 206 ? 14.453 4.863 3.702 1.00 71.88 206 TYR A N 1
ATOM 1653 C CA . TYR A 1 206 ? 13.247 4.278 3.125 1.00 71.88 206 TYR A CA 1
ATOM 1654 C C . TYR A 1 206 ? 12.082 5.278 3.079 1.00 71.88 206 TYR A C 1
ATOM 1656 O O . TYR A 1 206 ? 11.422 5.387 2.052 1.00 71.88 206 TYR A O 1
ATOM 1664 N N . VAL A 1 207 ? 11.836 6.038 4.142 1.00 76.88 207 VAL A N 1
ATOM 1665 C CA . VAL A 1 207 ? 10.710 6.983 4.206 1.00 76.88 207 VAL A CA 1
ATOM 1666 C C . VAL A 1 207 ? 10.934 8.187 3.287 1.00 76.88 207 VAL A C 1
ATOM 1668 O O . VAL A 1 207 ? 10.030 8.585 2.559 1.00 76.88 207 VAL A O 1
ATOM 1671 N N . PHE A 1 208 ? 12.142 8.753 3.279 1.00 77.69 208 PHE A N 1
ATOM 1672 C CA . PHE A 1 208 ? 12.407 10.046 2.645 1.00 77.69 208 PHE A CA 1
ATOM 1673 C C . PHE A 1 208 ? 12.973 9.966 1.223 1.00 77.69 208 PHE A C 1
ATOM 1675 O O . PHE A 1 208 ? 13.089 10.996 0.565 1.00 77.69 208 PHE A O 1
ATOM 1682 N N . THR A 1 209 ? 13.313 8.783 0.707 1.00 69.50 209 THR A N 1
ATOM 1683 C CA . THR A 1 209 ? 13.840 8.655 -0.666 1.00 69.50 209 THR A CA 1
ATOM 1684 C C . THR A 1 209 ? 12.842 8.014 -1.644 1.00 69.50 209 THR A C 1
ATOM 1686 O O . THR A 1 209 ? 11.952 7.278 -1.235 1.00 69.50 209 THR A O 1
ATOM 1689 N N . PRO A 1 210 ? 12.982 8.217 -2.963 1.00 66.38 210 PRO A N 1
ATOM 1690 C CA . PRO A 1 210 ? 13.643 9.379 -3.538 1.00 66.38 210 PRO A CA 1
ATOM 1691 C C . PRO A 1 210 ? 12.865 10.649 -3.171 1.00 66.38 210 PRO A C 1
ATOM 1693 O O . PRO A 1 210 ? 11.634 10.654 -3.186 1.00 66.38 210 PRO A O 1
ATOM 1696 N N . LEU A 1 211 ? 13.587 11.728 -2.879 1.00 71.62 211 LEU A N 1
ATOM 1697 C CA . LEU A 1 211 ? 12.961 13.041 -2.795 1.00 71.62 211 LEU A CA 1
ATOM 1698 C C . LEU A 1 211 ? 12.455 13.437 -4.193 1.00 71.62 211 LEU A C 1
ATOM 1700 O O . LEU A 1 211 ? 13.104 13.105 -5.188 1.00 71.62 211 LEU A O 1
ATOM 1704 N N . PRO A 1 212 ? 11.341 14.177 -4.315 1.00 65.31 212 PRO A N 1
ATOM 1705 C CA . PRO A 1 212 ? 10.864 14.639 -5.616 1.00 65.31 212 PRO A CA 1
ATOM 1706 C C . PRO A 1 212 ? 11.942 15.423 -6.372 1.00 65.31 212 PRO A C 1
ATOM 1708 O O . PRO A 1 212 ? 12.098 15.257 -7.578 1.00 65.31 212 PRO A O 1
ATOM 1711 N N . THR A 1 213 ? 12.751 16.204 -5.651 1.00 61.56 213 THR A N 1
ATOM 1712 C CA . THR A 1 213 ? 13.876 16.971 -6.199 1.00 61.56 213 THR A CA 1
ATOM 1713 C C . THR A 1 213 ? 14.910 16.095 -6.900 1.00 61.56 213 THR A C 1
ATOM 1715 O O . THR A 1 213 ? 15.370 16.470 -7.975 1.00 61.56 213 THR A O 1
ATOM 1718 N N . SER A 1 214 ? 15.234 14.910 -6.369 1.00 61.84 214 SER A N 1
ATOM 1719 C CA . SER A 1 214 ? 16.195 14.012 -7.023 1.00 61.84 214 SER A CA 1
ATOM 1720 C C . SER A 1 214 ? 15.624 13.368 -8.289 1.00 61.84 214 SER A C 1
ATOM 1722 O O . SER A 1 214 ? 16.364 13.095 -9.232 1.00 61.84 214 SER A O 1
ATOM 1724 N N . LEU A 1 215 ? 14.303 13.180 -8.360 1.00 67.38 215 LEU A N 1
ATOM 1725 C CA . LEU A 1 215 ? 13.629 12.725 -9.579 1.00 67.38 215 LEU A CA 1
ATOM 1726 C C . LEU A 1 215 ? 13.565 13.826 -10.645 1.00 67.38 215 LEU A C 1
ATOM 1728 O O . LEU A 1 215 ? 13.816 13.542 -11.814 1.00 67.38 215 LEU A O 1
ATOM 1732 N N . PHE A 1 216 ? 13.293 15.074 -10.249 1.00 68.06 216 PHE A N 1
ATOM 1733 C CA . PHE A 1 216 ? 13.357 16.226 -11.154 1.00 68.06 216 PHE A CA 1
ATOM 1734 C C . PHE A 1 216 ? 14.767 16.428 -11.714 1.00 68.06 216 PHE A C 1
ATOM 1736 O O . PHE A 1 216 ? 14.925 16.607 -12.918 1.00 68.06 216 PHE A O 1
ATOM 1743 N N . GLN A 1 217 ? 15.794 16.342 -10.865 1.00 63.16 217 GLN A N 1
ATOM 1744 C CA . GLN A 1 217 ? 17.190 16.444 -11.296 1.00 63.16 217 GLN A CA 1
ATOM 1745 C C . GLN A 1 217 ? 17.556 15.364 -12.315 1.00 63.16 217 GLN A C 1
ATOM 1747 O O . GLN A 1 217 ? 18.222 15.661 -13.301 1.00 63.16 217 GLN A O 1
ATOM 1752 N N . ARG A 1 218 ? 17.078 14.128 -12.125 1.00 65.25 218 ARG A N 1
ATOM 1753 C CA . ARG A 1 218 ? 17.282 13.047 -13.097 1.00 65.25 218 ARG A CA 1
ATOM 1754 C C . ARG A 1 218 ? 16.613 13.351 -14.438 1.00 65.25 218 ARG A C 1
ATOM 1756 O O . ARG A 1 218 ? 17.255 13.213 -15.474 1.00 65.25 218 ARG A O 1
ATOM 1763 N N . LEU A 1 219 ? 15.357 13.799 -14.411 1.00 74.44 219 LEU A N 1
ATOM 1764 C CA . LEU A 1 219 ? 14.593 14.119 -15.619 1.00 74.44 219 LEU A CA 1
ATOM 1765 C C . LEU A 1 219 ? 15.233 15.263 -16.428 1.00 74.44 219 LEU A C 1
ATOM 1767 O O . LEU A 1 219 ? 15.227 15.219 -17.653 1.00 74.44 219 LEU A O 1
ATOM 1771 N N . LEU A 1 220 ? 15.807 16.261 -15.746 1.00 76.12 220 LEU A N 1
ATOM 1772 C CA . LEU A 1 220 ? 16.453 17.417 -16.378 1.00 76.12 220 LEU A CA 1
ATOM 1773 C C . LEU A 1 220 ? 17.915 17.165 -16.780 1.00 76.12 220 LEU A C 1
ATOM 1775 O O . LEU A 1 220 ? 18.385 17.764 -17.741 1.00 76.12 220 LEU A O 1
ATOM 1779 N N . GLY A 1 221 ? 18.641 16.322 -16.040 1.00 62.88 221 GLY A N 1
ATOM 1780 C CA . GLY A 1 221 ? 20.083 16.125 -16.223 1.00 62.88 221 GLY A CA 1
ATOM 1781 C C . GLY A 1 221 ? 20.457 14.969 -17.150 1.00 62.88 221 GLY A C 1
ATOM 1782 O O . GLY A 1 221 ? 21.365 15.111 -17.961 1.00 62.88 221 GLY A O 1
ATOM 1783 N N . SER A 1 222 ? 19.773 13.827 -17.039 1.00 60.03 222 SER A N 1
ATOM 1784 C CA . SER A 1 222 ? 20.110 12.593 -17.772 1.00 60.03 222 SER A CA 1
ATOM 1785 C C . SER A 1 222 ? 19.070 12.187 -18.823 1.00 60.03 222 SER A C 1
ATOM 1787 O O . SER A 1 222 ? 19.221 11.147 -19.456 1.00 60.03 222 SER A O 1
ATOM 1789 N N . GLY A 1 223 ? 18.015 12.987 -19.007 1.00 59.12 223 GLY A N 1
ATOM 1790 C CA . GLY A 1 223 ? 16.840 12.607 -19.792 1.00 59.12 223 GLY A CA 1
ATOM 1791 C C . GLY A 1 223 ? 15.881 11.692 -19.020 1.00 59.12 223 GLY A C 1
ATOM 1792 O O . GLY A 1 223 ? 16.062 11.420 -17.829 1.00 59.12 223 GLY A O 1
ATOM 1793 N N . ALA A 1 224 ? 14.814 11.247 -19.688 1.00 60.84 224 ALA A N 1
ATOM 1794 C CA . ALA A 1 224 ? 13.851 10.317 -19.101 1.00 60.84 224 ALA A CA 1
ATOM 1795 C C . ALA A 1 224 ? 14.513 8.970 -18.766 1.00 60.84 224 ALA A C 1
ATOM 1797 O O . ALA A 1 224 ? 15.423 8.535 -19.472 1.00 60.84 224 ALA A O 1
ATOM 1798 N N . SER A 1 225 ? 14.042 8.293 -17.711 1.00 63.47 225 SER A N 1
ATOM 1799 C CA . SER A 1 225 ? 14.460 6.912 -17.456 1.00 63.47 225 SER A CA 1
ATOM 1800 C C . SER A 1 225 ? 14.149 6.008 -18.653 1.00 63.47 225 SER A C 1
ATOM 1802 O O . SER A 1 225 ? 13.289 6.318 -19.476 1.00 63.47 225 SER A O 1
ATOM 1804 N N . GLU A 1 226 ? 14.798 4.847 -18.712 1.00 59.16 226 GLU A N 1
ATOM 1805 C CA . GLU A 1 226 ? 14.532 3.798 -19.711 1.00 59.16 226 GLU A CA 1
ATOM 1806 C C . GLU A 1 226 ? 13.050 3.354 -19.756 1.00 59.16 226 GLU A C 1
ATOM 1808 O O . GLU A 1 226 ? 12.597 2.787 -20.743 1.00 59.16 226 GLU A O 1
ATOM 1813 N N . LEU A 1 227 ? 12.265 3.671 -18.716 1.00 60.78 227 LEU A N 1
ATOM 1814 C CA . LEU A 1 227 ? 10.816 3.436 -18.632 1.00 60.78 227 LEU A CA 1
ATOM 1815 C C . LEU A 1 227 ? 9.971 4.534 -19.311 1.00 60.78 227 LEU A C 1
ATOM 1817 O O . LEU A 1 227 ? 8.741 4.458 -19.333 1.00 60.78 227 LEU A O 1
ATOM 1821 N N . GLY A 1 228 ? 10.619 5.565 -19.849 1.00 70.44 228 GLY A N 1
ATOM 1822 C CA . GLY A 1 228 ? 10.002 6.681 -20.550 1.00 70.44 228 GLY A CA 1
ATOM 1823 C C . GLY A 1 228 ? 9.560 7.837 -19.647 1.00 70.44 228 GLY A C 1
ATOM 1824 O O . GLY A 1 228 ? 9.419 7.735 -18.425 1.00 70.44 228 GLY A O 1
ATOM 1825 N N . LEU A 1 229 ? 9.303 8.978 -20.290 1.00 78.25 229 LEU A N 1
ATOM 1826 C CA . LEU A 1 229 ? 8.951 10.243 -19.636 1.00 78.25 229 LEU A CA 1
ATOM 1827 C C . LEU A 1 229 ? 7.657 10.144 -18.810 1.00 78.25 229 LEU A C 1
ATOM 1829 O O . LEU A 1 229 ? 7.589 10.665 -17.699 1.00 78.25 229 LEU A O 1
ATOM 1833 N N . ALA A 1 230 ? 6.640 9.444 -19.320 1.00 78.56 230 ALA A N 1
ATOM 1834 C CA . ALA A 1 230 ? 5.350 9.309 -18.642 1.00 78.56 230 ALA A CA 1
ATOM 1835 C C . ALA A 1 230 ? 5.473 8.600 -17.282 1.00 78.56 230 ALA A C 1
ATOM 1837 O O . ALA A 1 230 ? 4.892 9.050 -16.293 1.00 78.56 230 ALA A O 1
ATOM 1838 N N . HIS A 1 231 ? 6.272 7.531 -17.206 1.00 77.75 231 HIS A N 1
ATOM 1839 C CA . HIS A 1 231 ? 6.521 6.815 -15.956 1.00 77.75 231 HIS A CA 1
ATOM 1840 C C . HIS A 1 231 ? 7.212 7.716 -14.920 1.00 77.75 231 HIS A C 1
ATOM 1842 O O . HIS A 1 231 ? 6.818 7.753 -13.750 1.00 77.75 231 HIS A O 1
ATOM 1848 N N . ASP A 1 232 ? 8.206 8.491 -15.354 1.00 77.94 232 ASP A N 1
ATOM 1849 C CA . ASP A 1 232 ? 8.938 9.407 -14.481 1.00 77.94 232 ASP A CA 1
ATOM 1850 C C . ASP A 1 232 ? 8.063 10.551 -13.964 1.00 77.94 232 ASP A C 1
ATOM 1852 O O . ASP A 1 232 ? 8.112 10.860 -12.771 1.00 77.94 232 ASP A O 1
ATOM 1856 N N . LEU A 1 233 ? 7.196 11.115 -14.809 1.00 85.56 233 LEU A N 1
ATOM 1857 C CA . LEU A 1 233 ? 6.223 12.127 -14.396 1.00 85.56 233 LEU A CA 1
ATOM 1858 C C . LEU A 1 233 ? 5.219 11.578 -13.375 1.00 85.56 233 LEU A C 1
ATOM 1860 O O . LEU A 1 233 ? 4.974 12.223 -12.355 1.00 85.56 233 LEU A O 1
ATOM 1864 N N . ILE A 1 234 ? 4.685 10.368 -13.590 1.00 87.50 234 ILE A N 1
ATOM 1865 C CA . ILE A 1 234 ? 3.774 9.725 -12.627 1.00 87.50 234 ILE A CA 1
ATOM 1866 C C . ILE A 1 234 ? 4.489 9.473 -11.297 1.00 87.50 234 ILE A C 1
ATOM 1868 O O . ILE A 1 234 ? 3.921 9.713 -10.230 1.00 87.50 234 ILE A O 1
ATOM 1872 N N . ARG A 1 235 ? 5.751 9.030 -11.336 1.00 82.38 235 ARG A N 1
ATOM 1873 C CA . ARG A 1 235 ? 6.560 8.813 -10.131 1.00 82.38 235 ARG A CA 1
ATOM 1874 C C . ARG A 1 235 ? 6.810 10.121 -9.376 1.00 82.38 235 ARG A C 1
ATOM 1876 O O . ARG A 1 235 ? 6.687 10.127 -8.152 1.00 82.38 235 ARG A O 1
ATOM 1883 N N . ILE A 1 236 ? 7.132 11.210 -10.076 1.00 86.81 236 ILE A N 1
ATOM 1884 C CA . ILE A 1 236 ? 7.309 12.548 -9.486 1.00 86.81 236 ILE A CA 1
ATOM 1885 C C . ILE A 1 236 ? 6.012 13.026 -8.835 1.00 86.81 236 ILE A C 1
ATOM 1887 O O . ILE A 1 236 ? 6.035 13.450 -7.677 1.00 86.81 236 ILE A O 1
ATOM 1891 N N . LEU A 1 237 ? 4.886 12.929 -9.548 1.00 90.88 237 LEU A N 1
ATOM 1892 C CA . LEU A 1 237 ? 3.574 13.320 -9.035 1.00 90.88 237 LEU A CA 1
ATOM 1893 C C . LEU A 1 237 ? 3.225 12.527 -7.771 1.00 90.88 237 LEU A C 1
ATOM 1895 O O . LEU A 1 237 ? 2.907 13.113 -6.739 1.00 90.88 237 LEU A O 1
ATOM 1899 N N . HIS A 1 238 ? 3.358 11.201 -7.828 1.00 91.25 238 HIS A N 1
ATOM 1900 C CA . HIS A 1 238 ? 3.090 10.303 -6.705 1.00 91.25 238 HIS A CA 1
ATOM 1901 C C . HIS A 1 238 ? 3.933 10.634 -5.472 1.00 91.25 238 HIS A C 1
ATOM 1903 O O . HIS A 1 238 ? 3.401 10.746 -4.369 1.00 91.25 238 HIS A O 1
ATOM 1909 N N . GLN A 1 239 ? 5.244 10.826 -5.651 1.00 88.06 239 GLN A N 1
ATOM 1910 C CA . GLN A 1 239 ? 6.134 11.188 -4.547 1.00 88.06 239 GLN A CA 1
ATOM 1911 C C . GLN A 1 239 ? 5.798 12.571 -3.989 1.00 88.06 239 GLN A C 1
ATOM 1913 O O . GLN A 1 239 ? 5.756 12.743 -2.774 1.00 88.06 239 GLN A O 1
ATOM 1918 N N . SER A 1 240 ? 5.498 13.544 -4.848 1.00 91.81 240 SER A N 1
ATOM 1919 C CA . SER A 1 240 ? 5.135 14.898 -4.414 1.00 91.81 240 SER A CA 1
ATOM 1920 C C . SER A 1 240 ? 3.867 14.893 -3.561 1.00 91.81 240 SER A C 1
ATOM 1922 O O . SER A 1 240 ? 3.862 15.468 -2.476 1.00 91.81 240 SER A O 1
ATOM 1924 N N . LEU A 1 241 ? 2.818 14.188 -3.996 1.00 94.75 241 LEU A N 1
ATOM 1925 C CA . LEU A 1 241 ? 1.569 14.054 -3.238 1.00 94.75 241 LEU A CA 1
ATOM 1926 C C . LEU A 1 241 ? 1.795 13.360 -1.892 1.00 94.75 241 LEU A C 1
ATOM 1928 O O . LEU A 1 241 ? 1.306 13.828 -0.864 1.00 94.75 241 LEU A O 1
ATOM 1932 N N . TYR A 1 242 ? 2.585 12.286 -1.886 1.00 93.81 242 TYR A N 1
ATOM 1933 C CA . TYR A 1 242 ? 3.001 11.601 -0.667 1.00 93.81 242 TYR A CA 1
ATOM 1934 C C . TYR A 1 242 ? 3.698 12.546 0.329 1.00 93.81 242 TYR A C 1
ATOM 1936 O O . TYR A 1 242 ? 3.293 12.618 1.494 1.00 93.81 242 TYR A O 1
ATOM 1944 N N . PHE A 1 243 ? 4.691 13.321 -0.121 1.00 90.94 243 PHE A N 1
ATOM 1945 C CA . PHE A 1 243 ? 5.397 14.273 0.740 1.00 90.94 243 PHE A CA 1
ATOM 1946 C C . PHE A 1 243 ? 4.513 15.432 1.197 1.00 90.94 243 PHE A C 1
ATOM 1948 O O . PHE A 1 243 ? 4.617 15.827 2.355 1.00 90.94 243 PHE A O 1
ATOM 1955 N N . ILE A 1 244 ? 3.611 15.939 0.350 1.00 94.19 244 ILE A N 1
ATOM 1956 C CA . ILE A 1 244 ? 2.634 16.965 0.745 1.00 94.19 244 ILE A CA 1
ATOM 1957 C C . ILE A 1 244 ? 1.752 16.444 1.884 1.00 94.19 244 ILE A C 1
ATOM 1959 O O . ILE A 1 244 ? 1.594 17.131 2.893 1.00 94.19 244 ILE A O 1
ATOM 1963 N N . MET A 1 245 ? 1.220 15.222 1.771 1.00 94.81 245 MET A N 1
ATOM 1964 C CA . MET A 1 245 ? 0.408 14.619 2.835 1.00 94.81 245 MET A CA 1
ATOM 1965 C C . MET A 1 245 ? 1.200 14.482 4.138 1.00 94.81 245 MET A C 1
ATOM 1967 O O . MET A 1 245 ? 0.708 14.878 5.195 1.00 94.81 245 MET A O 1
ATOM 1971 N N . MET A 1 246 ? 2.439 13.979 4.076 1.00 91.44 246 MET A N 1
ATOM 1972 C CA . MET A 1 246 ? 3.304 13.907 5.258 1.00 91.44 246 MET A CA 1
ATOM 1973 C C . MET A 1 246 ? 3.575 15.282 5.864 1.00 91.44 246 MET A C 1
ATOM 1975 O O . MET A 1 246 ? 3.437 15.456 7.072 1.00 91.44 246 MET A O 1
ATOM 1979 N N . PHE A 1 247 ? 3.915 16.268 5.038 1.00 92.12 247 PHE A N 1
ATOM 1980 C CA . PHE A 1 247 ? 4.221 17.621 5.483 1.00 92.12 247 PHE A CA 1
ATOM 1981 C C . PHE A 1 247 ? 3.020 18.277 6.172 1.00 92.12 247 PHE A C 1
ATOM 1983 O O . PHE A 1 247 ? 3.164 18.834 7.256 1.00 92.12 247 PHE A O 1
ATOM 1990 N N . VAL A 1 248 ? 1.812 18.135 5.618 1.00 92.44 248 VAL A N 1
ATOM 1991 C CA . VAL A 1 248 ? 0.581 18.645 6.244 1.00 92.44 248 VAL A CA 1
ATOM 1992 C C . VAL A 1 248 ? 0.324 17.988 7.605 1.00 92.44 248 VAL A C 1
ATOM 1994 O O . VAL A 1 248 ? -0.046 18.687 8.553 1.00 92.44 248 VAL A O 1
ATOM 1997 N N . MET A 1 249 ? 0.541 16.673 7.728 1.00 88.31 249 MET A N 1
ATOM 1998 C CA . MET A 1 249 ? 0.422 15.970 9.014 1.00 88.31 249 MET A CA 1
ATOM 1999 C C . MET A 1 249 ? 1.472 16.442 10.030 1.00 88.31 249 MET A C 1
ATOM 2001 O O . MET A 1 249 ? 1.160 16.581 11.214 1.00 88.31 249 MET A O 1
ATOM 2005 N N . LEU A 1 250 ? 2.698 16.727 9.584 1.00 87.00 250 LEU A N 1
ATOM 2006 C CA . LEU A 1 250 ? 3.774 17.239 10.438 1.00 87.00 250 LEU A CA 1
ATOM 2007 C C . LEU A 1 250 ? 3.536 18.688 10.884 1.00 87.00 250 LEU A C 1
ATOM 2009 O O . LEU A 1 250 ? 3.817 19.009 12.035 1.00 87.00 250 LEU A O 1
ATOM 2013 N N . LEU A 1 251 ? 2.977 19.543 10.021 1.00 89.31 251 LEU A N 1
ATOM 2014 C CA . LEU A 1 251 ? 2.633 20.931 10.359 1.00 89.31 251 LEU A CA 1
ATOM 2015 C C . LEU A 1 251 ? 1.463 21.047 11.343 1.00 89.31 251 LEU A C 1
ATOM 2017 O O . LEU A 1 251 ? 1.328 22.058 12.027 1.00 89.31 251 LEU A O 1
ATOM 2021 N N . ASN A 1 252 ? 0.617 20.019 11.436 1.00 88.56 252 ASN A N 1
ATOM 2022 C CA . ASN A 1 252 ? -0.560 20.008 12.304 1.00 88.56 252 ASN A CA 1
ATOM 2023 C C . ASN A 1 252 ? -0.476 18.886 13.357 1.00 88.56 252 ASN A C 1
ATOM 2025 O O . ASN A 1 252 ? -1.405 18.080 13.462 1.00 88.56 252 ASN A O 1
ATOM 2029 N N . PRO A 1 253 ? 0.592 18.815 14.178 1.00 83.56 253 PRO A N 1
ATOM 2030 C CA . PRO A 1 253 ? 0.900 17.634 14.986 1.00 83.56 253 PRO A CA 1
ATOM 2031 C C . PRO A 1 253 ? -0.186 17.328 16.022 1.00 83.56 253 PRO A C 1
ATOM 2033 O O . PRO A 1 253 ? -0.523 16.167 16.236 1.00 83.56 253 PRO A O 1
ATOM 2036 N N . LYS A 1 254 ? -0.812 18.357 16.613 1.00 79.69 254 LYS A N 1
ATOM 2037 C CA . LYS A 1 254 ? -1.935 18.188 17.552 1.00 79.69 254 LYS A CA 1
ATOM 2038 C C . LYS A 1 254 ? -3.155 17.556 16.875 1.00 79.69 254 LYS A C 1
ATOM 2040 O O . LYS A 1 254 ? -3.794 16.679 17.455 1.00 79.69 254 LYS A O 1
ATOM 2045 N N . GLN A 1 255 ? -3.486 17.993 15.657 1.00 87.88 255 GLN A N 1
ATOM 2046 C CA . GLN A 1 255 ? -4.594 17.423 14.889 1.00 87.88 255 GLN A CA 1
ATOM 2047 C C . GLN A 1 255 ? -4.269 15.999 14.439 1.00 87.88 255 GLN A C 1
ATOM 2049 O O . GLN A 1 255 ? -5.119 15.127 14.596 1.00 87.88 255 GLN A O 1
ATOM 2054 N N . THR A 1 256 ? -3.051 15.754 13.951 1.00 84.94 256 THR A N 1
ATOM 2055 C CA . THR A 1 256 ? -2.570 14.418 13.576 1.00 84.94 256 THR A CA 1
ATOM 2056 C C . THR A 1 256 ? -2.664 13.463 14.753 1.00 84.94 256 THR A C 1
ATOM 2058 O O . THR A 1 256 ? -3.306 12.426 14.643 1.00 84.94 256 THR A O 1
ATOM 2061 N N . TYR A 1 257 ? -2.099 13.830 15.904 1.00 79.94 257 TYR A N 1
ATOM 2062 C CA . TYR A 1 257 ? -2.093 13.001 17.106 1.00 79.94 257 TYR A CA 1
ATOM 2063 C C . TYR A 1 257 ? -3.513 12.657 17.577 1.00 79.94 257 TYR A C 1
ATOM 2065 O O . TYR A 1 257 ? -3.868 11.483 17.695 1.00 79.94 257 TYR A O 1
ATOM 2073 N N . ASN A 1 258 ? -4.366 13.670 17.762 1.00 79.62 258 ASN A N 1
ATOM 2074 C CA . ASN A 1 258 ? -5.756 13.458 18.172 1.00 79.62 258 ASN A CA 1
ATOM 2075 C C . ASN A 1 258 ? -6.552 12.674 17.121 1.00 79.62 258 ASN A C 1
ATOM 2077 O O . ASN A 1 258 ? -7.402 11.853 17.465 1.00 79.62 258 ASN A O 1
ATOM 2081 N N . GLY A 1 259 ? -6.282 12.930 15.841 1.00 80.56 259 GLY A N 1
ATOM 2082 C CA . GLY A 1 259 ? -6.866 12.225 14.710 1.00 80.56 259 GLY A CA 1
ATOM 2083 C C . GLY A 1 259 ? -6.518 10.745 14.742 1.00 80.56 259 GLY A C 1
ATOM 2084 O O . GLY A 1 259 ? -7.426 9.924 14.718 1.00 80.56 259 GLY A O 1
ATOM 2085 N N . ILE A 1 260 ? -5.235 10.407 14.887 1.00 79.69 260 ILE A N 1
ATOM 2086 C CA . ILE A 1 260 ? -4.753 9.027 15.010 1.00 79.69 260 ILE A CA 1
ATOM 2087 C C . ILE A 1 260 ? -5.444 8.334 16.185 1.00 79.69 260 ILE A C 1
ATOM 2089 O O . ILE A 1 260 ? -6.031 7.276 15.987 1.00 79.69 260 ILE A O 1
ATOM 2093 N N . ILE A 1 261 ? -5.475 8.940 17.377 1.00 78.00 261 ILE A N 1
ATOM 2094 C CA . ILE A 1 261 ? -6.164 8.342 18.535 1.00 78.00 261 ILE A CA 1
ATOM 2095 C C . ILE A 1 261 ? -7.628 8.033 18.201 1.00 78.00 261 ILE A C 1
ATOM 2097 O O . ILE A 1 261 ? -8.089 6.914 18.422 1.00 78.00 261 ILE A O 1
ATOM 2101 N N . ARG A 1 262 ? -8.351 8.996 17.617 1.00 77.50 262 ARG A N 1
ATOM 2102 C CA . ARG A 1 262 ? -9.756 8.812 17.216 1.00 77.50 262 ARG A CA 1
ATOM 2103 C C . ARG A 1 262 ? -9.928 7.748 16.132 1.00 77.50 262 ARG A C 1
ATOM 2105 O O . ARG A 1 262 ? -10.912 7.014 16.155 1.00 77.50 262 ARG A O 1
ATOM 2112 N N . LEU A 1 263 ? -9.000 7.636 15.184 1.00 81.88 263 LEU A N 1
ATOM 2113 C CA . 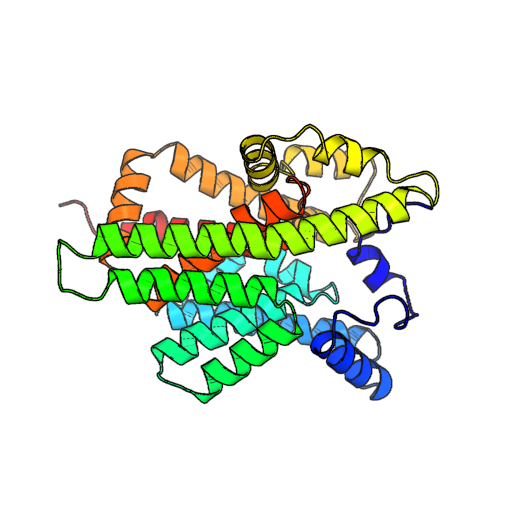LEU A 1 263 ? -9.027 6.564 14.187 1.00 81.88 263 LEU A CA 1
ATOM 2114 C C . LEU A 1 263 ? -8.894 5.198 14.855 1.00 81.88 263 LEU A C 1
ATOM 2116 O O . LEU A 1 263 ? -9.696 4.302 14.606 1.00 81.88 263 LEU A O 1
ATOM 2120 N N . PHE A 1 264 ? -7.926 5.040 15.755 1.00 78.44 264 PHE A N 1
ATOM 2121 C CA . PHE A 1 264 ? -7.699 3.771 16.439 1.00 78.44 264 PHE A CA 1
ATOM 2122 C C . PHE A 1 264 ? -8.827 3.391 17.406 1.00 78.44 264 PHE A C 1
ATOM 2124 O O . PHE A 1 264 ? -8.970 2.209 17.714 1.00 78.44 264 PHE A O 1
ATOM 2131 N N . THR A 1 265 ? -9.667 4.329 17.848 1.00 77.69 265 THR A N 1
ATOM 2132 C CA . THR A 1 265 ? -10.878 4.003 18.620 1.00 77.69 265 THR A CA 1
ATOM 2133 C C . THR A 1 265 ? -12.102 3.727 17.747 1.00 77.69 265 THR A C 1
ATOM 2135 O O . THR A 1 265 ? -12.934 2.915 18.140 1.00 77.69 265 THR A O 1
ATOM 2138 N N . SER A 1 266 ? -12.213 4.352 16.571 1.00 82.69 266 SER A N 1
ATOM 2139 C CA . SER A 1 266 ? -13.407 4.264 15.711 1.00 82.69 266 SER A CA 1
ATOM 2140 C C . SER A 1 266 ? -13.361 3.166 14.648 1.00 82.69 266 SER A C 1
ATOM 2142 O O . SER A 1 266 ? -14.410 2.661 14.258 1.00 82.69 266 SER A O 1
ATOM 2144 N N . LEU A 1 267 ? -12.173 2.790 14.170 1.00 86.38 267 LEU A N 1
ATOM 2145 C CA . LEU A 1 267 ? -12.034 1.772 13.129 1.00 86.38 267 LEU A CA 1
ATOM 2146 C C . LEU A 1 267 ? -12.341 0.359 13.662 1.00 86.38 267 LEU A C 1
ATOM 2148 O O . LEU A 1 267 ? -12.172 0.063 14.850 1.00 86.38 267 LEU A O 1
ATOM 2152 N N . GLY A 1 268 ? -12.752 -0.535 12.762 1.00 84.19 268 GLY A N 1
ATOM 2153 C CA . GLY A 1 268 ? -12.858 -1.975 13.017 1.00 84.19 268 GLY A CA 1
ATOM 2154 C C . GLY A 1 268 ? -11.485 -2.650 13.134 1.00 84.19 268 GLY A C 1
ATOM 2155 O O . GLY A 1 268 ? -10.457 -2.058 12.790 1.00 84.19 268 GLY A O 1
ATOM 2156 N N . LYS A 1 269 ? -11.449 -3.900 13.610 1.00 84.00 269 LYS A N 1
ATOM 2157 C CA . LYS A 1 269 ? -10.190 -4.645 13.830 1.00 84.00 269 LYS A CA 1
ATOM 2158 C C . LYS A 1 269 ? -9.433 -4.849 12.522 1.00 84.00 269 LYS A C 1
ATOM 2160 O O . LYS A 1 269 ? -8.234 -4.600 12.447 1.00 84.00 269 LYS A O 1
ATOM 2165 N N . GLU A 1 270 ? -10.161 -5.219 11.476 1.00 87.50 270 GLU A N 1
ATOM 2166 C CA . GLU A 1 270 ? -9.639 -5.514 10.145 1.00 87.50 270 GLU A CA 1
ATOM 2167 C C . GLU A 1 270 ? -9.041 -4.258 9.495 1.00 87.50 270 GLU A C 1
ATOM 2169 O O . GLU A 1 270 ? -7.970 -4.317 8.898 1.00 87.50 270 GLU A O 1
ATOM 2174 N N . GLN A 1 271 ? -9.683 -3.099 9.677 1.00 91.81 271 GLN A N 1
ATOM 2175 C CA . GLN A 1 271 ? -9.199 -1.808 9.174 1.00 91.81 271 GLN A CA 1
ATOM 2176 C C . GLN A 1 271 ? -7.887 -1.395 9.849 1.00 91.81 271 GLN A C 1
ATOM 2178 O O . GLN A 1 271 ? -6.945 -0.978 9.175 1.00 91.81 271 GLN A O 1
ATOM 2183 N N . LYS A 1 272 ? -7.799 -1.533 11.179 1.00 86.25 272 LYS A N 1
ATOM 2184 C CA . LYS A 1 272 ? -6.569 -1.219 11.921 1.00 86.25 272 LYS A CA 1
ATOM 2185 C C . LYS A 1 272 ? -5.438 -2.177 11.557 1.00 86.25 272 LYS A C 1
ATOM 2187 O O . LYS A 1 272 ? -4.317 -1.728 11.327 1.00 86.25 272 LYS A O 1
ATOM 2192 N N . ALA A 1 273 ? -5.742 -3.470 11.457 1.00 87.12 273 ALA A N 1
ATOM 2193 C CA . ALA A 1 273 ? -4.774 -4.487 11.069 1.00 87.12 273 ALA A CA 1
ATOM 2194 C C . ALA A 1 273 ? -4.246 -4.265 9.648 1.00 87.12 273 ALA A C 1
ATOM 2196 O O . ALA A 1 273 ? -3.043 -4.392 9.432 1.00 87.12 273 ALA A O 1
ATOM 2197 N N . LEU A 1 274 ? -5.099 -3.840 8.710 1.00 92.38 274 LEU A N 1
ATOM 2198 C CA . LEU A 1 274 ? -4.671 -3.439 7.371 1.00 92.38 274 LEU A CA 1
ATOM 2199 C C . LEU A 1 274 ? -3.737 -2.220 7.410 1.00 92.38 274 LEU A C 1
ATOM 2201 O O . LEU A 1 274 ? -2.681 -2.252 6.785 1.00 92.38 274 LEU A O 1
ATOM 2205 N N . ILE A 1 275 ? -4.075 -1.164 8.160 1.00 90.31 275 ILE A N 1
ATOM 2206 C CA . ILE A 1 275 ? -3.200 0.018 8.289 1.00 90.31 275 ILE A CA 1
ATOM 2207 C C . ILE A 1 275 ? -1.837 -0.380 8.866 1.00 90.31 275 ILE A C 1
ATOM 2209 O O . ILE A 1 275 ? -0.808 0.028 8.329 1.00 90.31 275 ILE A O 1
ATOM 2213 N N . LEU A 1 276 ? -1.808 -1.203 9.918 1.00 86.00 276 LEU A N 1
ATOM 2214 C CA . LEU A 1 276 ? -0.557 -1.675 10.514 1.00 86.00 276 LEU A CA 1
ATOM 2215 C C . LEU A 1 276 ? 0.250 -2.542 9.550 1.00 86.00 276 LEU A C 1
ATOM 2217 O O . LEU A 1 276 ? 1.451 -2.333 9.430 1.00 86.00 276 LEU A O 1
ATOM 2221 N N . PHE A 1 277 ? -0.398 -3.456 8.829 1.00 89.56 277 PHE A N 1
ATOM 2222 C CA . PHE A 1 277 ? 0.245 -4.266 7.798 1.00 89.56 277 PHE A CA 1
ATOM 2223 C C . PHE A 1 277 ? 0.920 -3.392 6.733 1.00 89.56 277 PHE A C 1
ATOM 2225 O O . PHE A 1 277 ? 2.087 -3.606 6.393 1.00 89.56 277 PHE A O 1
ATOM 2232 N N . LEU A 1 278 ? 0.213 -2.373 6.239 1.00 91.44 278 LEU A N 1
ATOM 2233 C CA . LEU A 1 278 ? 0.742 -1.443 5.243 1.00 91.44 278 LEU A CA 1
ATOM 2234 C C . LEU A 1 278 ? 1.884 -0.575 5.806 1.00 91.44 278 LEU A C 1
ATOM 2236 O O . LEU A 1 278 ? 2.861 -0.327 5.102 1.00 91.44 278 LEU A O 1
ATOM 2240 N N . LEU A 1 279 ? 1.814 -0.154 7.074 1.00 85.38 279 LEU A N 1
ATOM 2241 C CA . LEU A 1 279 ? 2.896 0.582 7.745 1.00 85.38 279 LEU A CA 1
ATOM 2242 C C . LEU A 1 279 ? 4.129 -0.295 8.009 1.00 85.38 279 LEU A C 1
ATOM 2244 O O . LEU A 1 279 ? 5.257 0.159 7.820 1.00 85.38 279 LEU A O 1
ATOM 2248 N N . ALA A 1 280 ? 3.931 -1.558 8.391 1.00 82.62 280 ALA A N 1
ATOM 2249 C CA . ALA A 1 280 ? 5.002 -2.506 8.697 1.00 82.62 280 ALA A CA 1
ATOM 2250 C C . ALA A 1 280 ? 5.902 -2.797 7.487 1.00 82.62 280 ALA A C 1
ATOM 2252 O O . ALA A 1 280 ? 7.069 -3.148 7.663 1.00 82.62 280 ALA A O 1
ATOM 2253 N N . HIS A 1 281 ? 5.410 -2.567 6.263 1.00 80.06 281 HIS A N 1
ATOM 2254 C CA . HIS A 1 281 ? 6.238 -2.614 5.056 1.00 80.06 281 HIS A CA 1
ATOM 2255 C C . HIS A 1 281 ? 7.439 -1.676 5.149 1.00 80.06 281 HIS A C 1
ATOM 2257 O O . HIS A 1 281 ? 8.513 -2.041 4.680 1.00 80.06 281 HIS A O 1
ATOM 2263 N N . ALA A 1 282 ? 7.291 -0.503 5.772 1.00 74.12 282 ALA A N 1
ATOM 2264 C CA . ALA A 1 282 ? 8.404 0.423 5.916 1.00 74.12 282 ALA A CA 1
ATOM 2265 C C . ALA A 1 282 ? 9.541 -0.176 6.736 1.00 74.12 282 ALA A C 1
ATOM 2267 O O . ALA A 1 282 ? 10.676 -0.146 6.285 1.00 74.12 282 ALA A O 1
ATOM 2268 N N . VAL A 1 283 ? 9.222 -0.786 7.879 1.00 69.31 283 VAL A N 1
ATOM 2269 C CA . VAL A 1 283 ? 10.210 -1.397 8.779 1.00 69.31 283 VAL A CA 1
ATOM 2270 C C . VAL A 1 283 ? 10.874 -2.609 8.126 1.00 69.31 283 VAL A C 1
ATOM 2272 O O . VAL A 1 283 ? 12.095 -2.744 8.135 1.00 69.31 283 VAL A O 1
ATOM 2275 N N . VAL A 1 284 ? 10.073 -3.484 7.518 1.00 71.62 284 VAL A N 1
ATOM 2276 C CA . VAL A 1 284 ? 10.574 -4.727 6.921 1.00 71.62 284 VAL A CA 1
ATOM 2277 C C . VAL A 1 284 ? 11.462 -4.427 5.720 1.00 71.62 284 VAL A C 1
ATOM 2279 O O . VAL A 1 284 ? 12.575 -4.940 5.643 1.00 71.62 284 VAL A O 1
ATOM 2282 N N . TYR A 1 285 ? 11.018 -3.562 4.804 1.00 67.12 285 TYR A N 1
ATOM 2283 C CA . TYR A 1 285 ? 11.811 -3.232 3.621 1.00 67.12 285 TYR A CA 1
ATOM 2284 C C . TYR A 1 285 ? 12.963 -2.282 3.905 1.00 67.12 285 TYR A C 1
ATOM 2286 O O . TYR A 1 285 ? 13.971 -2.365 3.205 1.00 67.12 285 TYR A O 1
ATOM 2294 N N . SER A 1 286 ? 12.869 -1.415 4.917 1.00 63.22 286 SER A N 1
ATOM 2295 C CA . SER A 1 286 ? 14.019 -0.606 5.308 1.00 63.22 286 SER A CA 1
ATOM 2296 C C . SER A 1 286 ? 15.157 -1.480 5.807 1.00 63.22 286 SER A C 1
ATOM 2298 O O . SER A 1 286 ? 16.291 -1.259 5.407 1.00 63.22 286 SER A O 1
ATOM 2300 N N . ILE A 1 287 ? 14.866 -2.488 6.631 1.00 63.94 287 ILE A N 1
ATOM 2301 C CA . ILE A 1 287 ? 15.892 -3.394 7.158 1.00 63.94 287 ILE A CA 1
ATOM 2302 C C . ILE A 1 287 ? 16.388 -4.323 6.046 1.00 63.94 287 ILE A C 1
ATOM 2304 O O . ILE A 1 287 ? 17.588 -4.416 5.814 1.00 63.94 287 ILE A O 1
ATOM 2308 N N . HIS A 1 288 ? 15.468 -4.941 5.301 1.00 61.91 288 HIS A N 1
ATOM 2309 C CA . HIS A 1 288 ? 15.806 -5.904 4.252 1.00 61.91 288 HIS A CA 1
ATOM 2310 C C . HIS A 1 288 ? 16.649 -5.306 3.114 1.00 61.91 288 HIS A C 1
ATOM 2312 O O . HIS A 1 288 ? 17.454 -6.013 2.519 1.00 61.91 288 HIS A O 1
ATOM 2318 N N . LEU A 1 289 ? 16.474 -4.017 2.803 1.00 63.03 289 LEU A N 1
ATOM 2319 C CA . LEU A 1 289 ? 17.171 -3.344 1.699 1.00 63.03 289 LEU A CA 1
ATOM 2320 C C . LEU A 1 289 ? 18.103 -2.215 2.161 1.00 63.03 289 LEU A C 1
ATOM 2322 O O . LEU A 1 289 ? 18.484 -1.377 1.346 1.00 63.03 289 LEU A O 1
ATOM 2326 N N . ALA A 1 290 ? 18.419 -2.134 3.460 1.00 57.44 290 ALA A N 1
ATOM 2327 C CA . ALA A 1 290 ? 19.197 -1.035 4.054 1.00 57.44 290 ALA A CA 1
ATOM 2328 C C . ALA A 1 290 ? 18.704 0.370 3.641 1.00 57.44 290 ALA A C 1
ATOM 2330 O O . ALA A 1 290 ? 19.467 1.308 3.414 1.00 57.44 290 ALA A O 1
ATOM 2331 N N . GLY A 1 291 ? 17.388 0.518 3.497 1.00 52.50 291 GLY A N 1
ATOM 2332 C CA . GLY A 1 291 ? 16.738 1.758 3.083 1.00 52.50 291 GLY A CA 1
ATOM 2333 C C . GLY A 1 291 ? 16.729 2.035 1.577 1.00 52.50 291 GLY A C 1
ATOM 2334 O O . GLY A 1 291 ? 15.979 2.915 1.139 1.00 52.50 291 GLY A O 1
ATOM 2335 N N . ILE A 1 292 ? 17.473 1.274 0.767 1.00 54.53 292 ILE A N 1
ATOM 2336 C CA . ILE A 1 292 ? 17.500 1.387 -0.698 1.00 54.53 292 ILE A CA 1
ATOM 2337 C C . ILE A 1 292 ? 16.229 0.745 -1.269 1.00 54.53 292 ILE A C 1
ATOM 2339 O O . ILE A 1 292 ? 16.193 -0.395 -1.719 1.00 54.53 292 ILE A O 1
ATOM 2343 N N . GLY A 1 293 ? 15.126 1.488 -1.207 1.00 56.06 293 GLY A N 1
ATOM 2344 C CA . GLY A 1 293 ? 13.836 1.059 -1.739 1.00 56.06 293 GLY A CA 1
ATOM 2345 C C . GLY A 1 293 ? 13.517 1.717 -3.078 1.00 56.06 293 GLY A C 1
ATOM 2346 O O . GLY A 1 293 ? 13.423 2.944 -3.159 1.00 56.06 293 GLY A O 1
ATOM 2347 N N . HIS A 1 294 ? 13.245 0.909 -4.107 1.00 63.03 294 HIS A N 1
ATOM 2348 C CA . HIS A 1 294 ? 12.535 1.372 -5.305 1.00 63.03 294 HIS A CA 1
ATOM 2349 C C . HIS A 1 294 ? 11.164 1.949 -4.912 1.00 63.03 294 HIS A C 1
ATOM 2351 O O . HIS A 1 294 ? 10.535 1.472 -3.965 1.00 63.03 294 HIS A O 1
ATOM 2357 N N . SER A 1 295 ? 10.667 2.952 -5.648 1.00 65.69 295 SER A N 1
ATOM 2358 C CA . SER A 1 295 ? 9.381 3.609 -5.349 1.00 65.69 295 SER A CA 1
ATOM 2359 C C . SER A 1 295 ? 8.212 2.625 -5.253 1.00 65.69 295 SER A C 1
ATOM 2361 O O . SER A 1 295 ? 7.321 2.833 -4.438 1.00 65.69 295 SER A O 1
ATOM 2363 N N . ARG A 1 296 ? 8.254 1.522 -6.012 1.00 74.06 296 ARG A N 1
ATOM 2364 C CA . ARG A 1 296 ? 7.247 0.450 -5.972 1.00 74.06 296 ARG A CA 1
ATOM 2365 C C . ARG A 1 296 ? 7.120 -0.237 -4.615 1.00 74.06 296 ARG A C 1
ATOM 2367 O O . ARG A 1 296 ? 6.012 -0.473 -4.155 1.00 74.06 296 ARG A O 1
ATOM 2374 N N . LEU A 1 297 ? 8.238 -0.484 -3.931 1.00 76.81 297 LEU A N 1
ATOM 2375 C CA . LEU A 1 297 ? 8.231 -1.185 -2.643 1.00 76.81 297 LEU A CA 1
ATOM 2376 C C . LEU A 1 297 ? 7.627 -0.313 -1.539 1.00 76.81 297 LEU A C 1
ATOM 2378 O O . LEU A 1 297 ? 7.108 -0.831 -0.555 1.00 76.81 297 LEU A O 1
ATOM 2382 N N . LYS A 1 298 ? 7.642 1.009 -1.749 1.00 84.75 298 LYS A N 1
ATOM 2383 C CA . LYS A 1 298 ? 7.059 2.017 -0.860 1.00 84.75 298 LYS A CA 1
ATOM 2384 C C . LYS A 1 298 ? 5.559 2.170 -1.051 1.00 84.75 298 LYS A C 1
ATOM 2386 O O . LYS A 1 298 ? 4.921 2.757 -0.183 1.00 84.75 298 LYS A O 1
ATOM 2391 N N . LEU A 1 299 ? 4.985 1.614 -2.121 1.00 89.94 299 LEU A N 1
ATOM 2392 C CA . LEU A 1 299 ? 3.575 1.789 -2.449 1.00 89.94 299 LEU A CA 1
ATOM 2393 C C . LEU A 1 299 ? 2.636 1.393 -1.292 1.00 89.94 299 LEU A C 1
ATOM 2395 O O . LEU A 1 299 ? 1.803 2.225 -0.941 1.00 89.94 299 LEU A O 1
ATOM 2399 N N . PRO A 1 300 ? 2.788 0.233 -0.615 1.00 91.62 300 PRO A N 1
ATOM 2400 C CA . PRO A 1 300 ? 1.949 -0.108 0.539 1.00 91.62 300 PRO A CA 1
ATOM 2401 C C . PRO A 1 300 ? 2.034 0.927 1.667 1.00 91.62 300 PRO A C 1
ATOM 2403 O O . PRO A 1 300 ? 1.014 1.369 2.191 1.00 91.62 300 PRO A O 1
ATOM 2406 N N . PHE A 1 301 ? 3.243 1.389 1.988 1.00 90.44 301 PHE A N 1
ATOM 2407 C CA . PHE A 1 301 ? 3.453 2.413 3.009 1.00 90.44 301 PHE A CA 1
ATOM 2408 C C . PHE A 1 301 ? 2.829 3.759 2.609 1.00 90.44 301 PHE A C 1
ATOM 2410 O O . PHE A 1 301 ? 2.151 4.400 3.410 1.00 90.44 301 PHE A O 1
ATOM 2417 N N . GLN A 1 302 ? 2.988 4.170 1.352 1.00 93.56 302 GLN A N 1
ATOM 2418 C CA . GLN A 1 302 ? 2.407 5.405 0.825 1.00 93.56 302 GLN A CA 1
ATOM 2419 C C . GLN A 1 302 ? 0.875 5.341 0.784 1.00 93.56 302 GLN A C 1
ATOM 2421 O O . GLN A 1 302 ? 0.219 6.331 1.101 1.00 93.56 302 GLN A O 1
ATOM 2426 N N . MET A 1 303 ? 0.300 4.171 0.490 1.00 95.19 303 MET A N 1
ATOM 2427 C CA . MET A 1 303 ? -1.137 3.923 0.620 1.00 95.19 303 MET A CA 1
ATOM 2428 C C . MET A 1 303 ? -1.594 4.037 2.076 1.00 95.19 303 MET A C 1
ATOM 2430 O O . MET A 1 303 ? -2.631 4.646 2.323 1.00 95.19 303 MET A O 1
ATOM 2434 N N . ALA A 1 304 ? -0.826 3.527 3.048 1.00 94.19 304 ALA A N 1
ATOM 2435 C CA . ALA A 1 304 ? -1.140 3.698 4.470 1.00 94.19 304 ALA A CA 1
ATOM 2436 C C . ALA A 1 304 ? -1.231 5.182 4.846 1.00 94.19 304 ALA A C 1
ATOM 2438 O O . ALA A 1 304 ? -2.200 5.613 5.471 1.00 94.19 304 ALA A O 1
ATOM 2439 N N . ILE A 1 305 ? -0.243 5.969 4.412 1.00 94.75 305 ILE A N 1
ATOM 2440 C CA . ILE A 1 305 ? -0.204 7.417 4.624 1.00 94.75 305 ILE A CA 1
ATOM 2441 C C . ILE A 1 305 ? -1.394 8.105 3.948 1.00 94.75 305 ILE A C 1
ATOM 2443 O O . ILE A 1 305 ? -2.054 8.919 4.590 1.00 94.75 305 ILE A O 1
ATOM 2447 N N . GLY A 1 306 ? -1.729 7.730 2.711 1.00 96.38 306 GLY A N 1
ATOM 2448 C CA . GLY A 1 306 ? -2.914 8.231 2.011 1.00 96.38 306 GLY A CA 1
ATOM 2449 C C . GLY A 1 306 ? -4.222 7.919 2.745 1.00 96.38 306 GLY A C 1
ATOM 2450 O O . GLY A 1 306 ? -5.042 8.814 2.945 1.00 96.38 306 GLY A O 1
ATOM 2451 N N . ILE A 1 307 ? -4.402 6.682 3.217 1.00 95.88 307 ILE A N 1
ATOM 2452 C CA . ILE A 1 307 ? -5.584 6.262 3.987 1.00 95.88 307 ILE A CA 1
ATOM 2453 C C . ILE A 1 307 ? -5.693 7.065 5.288 1.00 95.88 307 ILE A C 1
ATOM 2455 O O . ILE A 1 307 ? -6.746 7.634 5.577 1.00 95.88 307 ILE A O 1
ATOM 2459 N N . VAL A 1 308 ? -4.612 7.147 6.070 1.00 94.00 308 VAL A N 1
ATOM 2460 C CA . VAL A 1 308 ? -4.599 7.891 7.340 1.00 94.00 308 VAL A CA 1
ATOM 2461 C C . VAL A 1 308 ? -4.890 9.371 7.100 1.00 94.00 308 VAL A C 1
ATOM 2463 O O . VAL A 1 308 ? -5.744 9.947 7.778 1.00 94.00 308 VAL A O 1
ATOM 2466 N N . PHE A 1 309 ? -4.246 9.975 6.100 1.00 95.94 309 PHE A N 1
ATOM 2467 C CA . PHE A 1 309 ? -4.475 11.365 5.727 1.00 95.94 309 PHE A CA 1
ATOM 2468 C C . PHE A 1 309 ? -5.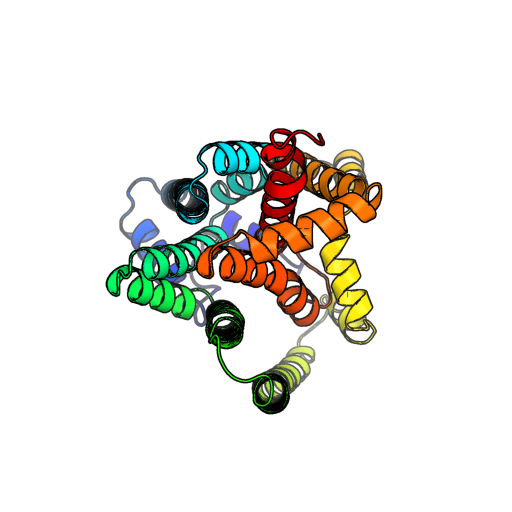937 11.611 5.349 1.00 95.94 309 PHE A C 1
ATOM 2470 O O . PHE A 1 309 ? -6.570 12.519 5.889 1.00 95.94 309 PHE A O 1
ATOM 2477 N N . TYR A 1 310 ? -6.502 10.773 4.477 1.00 95.94 310 TYR A N 1
ATOM 2478 C CA . TYR A 1 310 ? -7.899 10.863 4.070 1.00 95.94 310 TYR A CA 1
ATOM 2479 C C . TYR A 1 310 ? -8.838 10.826 5.277 1.00 95.94 310 TYR A C 1
ATOM 2481 O O . TYR A 1 310 ? -9.689 11.703 5.436 1.00 95.94 310 TYR A O 1
ATOM 2489 N N . LEU A 1 311 ? -8.661 9.846 6.164 1.00 93.50 311 LEU A N 1
ATOM 2490 C CA . LEU A 1 311 ? -9.555 9.667 7.300 1.00 93.50 311 LEU A CA 1
ATOM 2491 C C . LEU A 1 311 ? -9.455 10.834 8.303 1.00 93.50 311 LEU A C 1
ATOM 2493 O O . LEU A 1 311 ? -10.483 11.286 8.805 1.00 93.50 311 LEU A O 1
ATOM 2497 N N . ILE A 1 312 ? -8.257 11.377 8.561 1.00 91.06 312 ILE A N 1
ATOM 2498 C CA . ILE A 1 312 ? -8.061 12.485 9.519 1.00 91.06 312 ILE A CA 1
ATOM 2499 C C . ILE A 1 312 ? -8.427 13.853 8.929 1.00 91.06 312 ILE A C 1
ATOM 2501 O O . ILE A 1 312 ? -9.039 14.670 9.617 1.00 91.06 312 ILE A O 1
ATOM 2505 N N . TYR A 1 313 ? -8.038 14.133 7.687 1.00 91.94 313 TYR A N 1
ATOM 2506 C CA . TYR A 1 313 ? -8.065 15.492 7.133 1.00 91.94 313 TYR A CA 1
ATOM 2507 C C . TYR A 1 313 ? -9.181 15.734 6.128 1.00 91.94 313 TYR A C 1
ATOM 2509 O O . TYR A 1 313 ? -9.609 16.878 5.977 1.00 91.94 313 TYR A O 1
ATOM 2517 N N . ILE A 1 314 ? -9.655 14.688 5.452 1.00 91.25 314 ILE A N 1
ATOM 2518 C CA . ILE A 1 314 ? -10.683 14.806 4.414 1.00 91.25 314 ILE A CA 1
ATOM 2519 C C . ILE A 1 314 ? -12.037 14.360 4.964 1.00 91.25 314 ILE A C 1
ATOM 2521 O O . ILE A 1 314 ? -12.990 15.136 4.961 1.00 91.25 314 ILE A O 1
ATOM 2525 N N . LYS A 1 315 ? -12.119 13.143 5.510 1.00 86.88 315 LYS A N 1
ATOM 2526 C CA . LYS A 1 315 ? -13.360 12.570 6.047 1.00 86.88 315 LYS A CA 1
ATOM 2527 C C . LYS A 1 315 ? -13.797 13.251 7.346 1.00 86.88 315 LYS A C 1
ATOM 2529 O O . LYS A 1 315 ? -14.946 13.671 7.467 1.00 86.88 315 LYS A O 1
ATOM 2534 N N . ASN A 1 316 ? -12.876 13.432 8.295 1.00 69.56 316 ASN A N 1
ATOM 2535 C CA . ASN A 1 316 ? -13.181 14.021 9.606 1.00 69.56 316 ASN A CA 1
ATOM 2536 C C . ASN A 1 316 ? -13.441 15.543 9.590 1.00 69.56 316 ASN A C 1
ATOM 2538 O O . ASN A 1 316 ? -13.846 16.085 10.617 1.00 69.56 316 ASN A O 1
ATOM 2542 N N . ARG A 1 317 ? -13.311 16.243 8.448 1.00 52.41 317 ARG A N 1
ATOM 2543 C CA . ARG A 1 317 ? -13.753 17.650 8.316 1.00 52.41 317 ARG A CA 1
ATOM 2544 C C . ARG A 1 317 ? -15.277 17.832 8.406 1.00 52.41 317 ARG A C 1
ATOM 2546 O O . ARG A 1 317 ? -15.732 18.965 8.530 1.00 52.41 317 ARG A O 1
ATOM 2553 N N . PHE A 1 318 ? -16.060 16.749 8.398 1.00 40.94 318 PHE A N 1
ATOM 2554 C CA . PHE A 1 318 ? -17.522 16.803 8.540 1.00 40.94 318 PHE A CA 1
ATOM 2555 C C . PHE A 1 318 ? -18.043 16.634 9.976 1.00 40.94 318 PHE A C 1
ATOM 2557 O O . PHE A 1 318 ? -19.245 16.774 10.199 1.00 40.94 318 PHE A O 1
ATOM 2564 N N . VAL A 1 319 ? -17.175 16.422 10.971 1.00 38.28 319 VAL A N 1
ATOM 2565 C CA . VAL A 1 319 ? -17.572 16.513 12.384 1.00 38.28 319 VAL A CA 1
ATOM 2566 C C . VAL A 1 319 ? -17.200 17.902 12.880 1.00 38.28 319 VAL A C 1
ATOM 2568 O O . VAL A 1 319 ? -16.072 18.152 13.302 1.00 38.28 319 VAL A O 1
ATOM 2571 N N . LYS A 1 320 ? -18.164 18.822 12.756 1.00 29.42 320 LYS A N 1
ATOM 2572 C CA . LYS A 1 320 ? -18.101 20.180 13.305 1.00 29.42 320 LYS A CA 1
ATOM 2573 C C . LYS A 1 320 ? -17.540 20.135 14.727 1.00 29.42 320 LYS A C 1
ATOM 2575 O O . LYS A 1 320 ? -18.106 19.475 15.596 1.00 29.42 320 LYS A O 1
ATOM 2580 N N . ILE A 1 321 ? -16.462 20.880 14.946 1.00 33.50 321 ILE A N 1
ATOM 2581 C CA . ILE A 1 321 ? -16.142 21.423 16.263 1.00 33.50 321 ILE A CA 1
ATOM 2582 C C . ILE A 1 321 ? -17.349 22.301 16.619 1.00 33.50 321 ILE A C 1
ATOM 2584 O O . ILE A 1 321 ? -17.601 23.298 15.941 1.00 33.50 321 ILE A O 1
ATOM 2588 N N . ARG A 1 322 ? -18.161 21.834 17.567 1.00 33.31 322 ARG A N 1
ATOM 2589 C CA . ARG A 1 322 ? -19.111 22.662 18.309 1.00 33.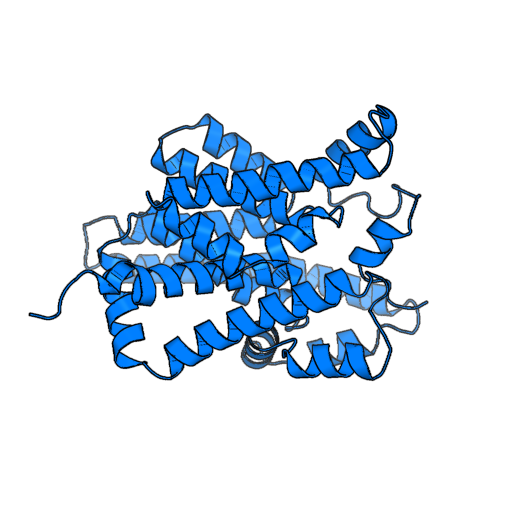31 322 ARG A CA 1
ATOM 2590 C C . ARG A 1 322 ? -18.432 23.110 19.585 1.00 33.31 322 ARG A C 1
ATOM 2592 O O . ARG A 1 322 ? -17.727 22.255 20.172 1.00 33.31 322 ARG A O 1
#

Organism: NCBI:txid1048642

Secondary structure (DSSP, 8-state):
-----HHHHHHH---GGGGTTS-HHHHHHHHHHHHTTSSTHHHHHHHHHHHHHHHHHHHHHHHT-HHHHHHHHHH-THHHHTTSS--THHHHHHHHHHHHHHHHHT-HHHHHHHHHHHHHH-HHHHHHHHHHHHHHHHHS----TTHHHHHHHHHHHHHHHHHHHHHHHHHHHHHHHHHHTTS-SS-HHHHHHHHT--HHHHHHHHHH-S-HHHHHHHHHHS-S-TT-HHHHHHHHHHHHHHHHHHHHHHH-HHHHHHHHHHHHHHS-HHHHHHHHHHHHHHHHHHHHTTT---TTTTHHHHHHHHHHHIIIIIIGGGS---

Radius of gyration: 20.77 Å; chains: 1; bounding box: 53×44×61 Å